Protein AF-A0A931Y9I8-F1 (afdb_monomer)

Radius of gyration: 21.49 Å; Cα contacts (8 Å, |Δi|>4): 299; chains: 1; bounding box: 59×55×54 Å

Secondary structure (DSSP, 8-state):
-EEEEEEEEEEE-TTS-EEEEEEEEEEEE-TTS-EEEEEEEEEE--EEES-SHHHHHHHHHH--TT---TTSTT--EEEHHHHIIIIIHHHHHHHHHHHHHTT--EEEEEEHHHHTTSPP---B-GGG-SEEEEEEEEEEETTTTEEEEEEEEEEEE-HHHHIIIIISPPPPPHHHHHHHHHHHHHTT-

Sequence (189 aa):
IIWKIIPEVKLLDANGNTAGNVDYVLVKLDSKGKIIDFGSLEVQSVYISGNLRAPFKKYMKDQDKNFTWSTTNLYPKPDYLSSSRKRLVPQIIYKGKIFNDWGKKAVVCIQKSFFETLPKFRSVDEKDGEVAWFIYDLIINKEQNKYILELVQKKYSKFDNIIKDIITPQAGEQSKFINVLQNKLNNSK

Foldseek 3Di:
DDKDKDAFAFDADPVRDTLGTFGIKIFDADPVRDTPAIETEHEADFDWFFDDPVLVVVCVVPVDPPDDDVPDPRPIDTPLVCSQPVPVLSSCVRVVVVCVVVVHAYEYEYEPVSVVPFFDFDFDDPVPFRYKYQYWYFDQDPVVRGTDIDRPDITGDDSVRCCVGGVDDDDDPVVVVVVVVVVVVVVVD

Mean predicted aligned error: 6.34 Å

Nearest PDB structures (foldseek):
  8a4a-assembly1_A  TM=5.788E-01  e=8.683E-01  Homo sapiens
  8a4c-assembly2_C  TM=4.533E-01  e=8.153E-01  Homo sapiens
  8a4c-assembly1_A  TM=3.434E-01  e=5.588E-01  Homo sapiens

pLDDT: mean 90.75, std 7.32, range [53.88, 98.25]

Structure (mmCIF, N/CA/C/O backbone):
data_AF-A0A931Y9I8-F1
#
_entry.id   AF-A0A931Y9I8-F1
#
loop_
_atom_site.group_PDB
_atom_site.id
_atom_site.type_symbol
_atom_site.label_atom_id
_atom_site.label_alt_id
_atom_site.label_comp_id
_atom_site.label_asym_id
_atom_site.label_entity_id
_atom_site.label_seq_id
_atom_site.pdbx_PDB_ins_code
_atom_site.Cartn_x
_atom_site.Cartn_y
_atom_site.Cartn_z
_atom_site.occupancy
_atom_site.B_iso_or_equiv
_atom_site.auth_seq_id
_atom_site.auth_comp_id
_atom_site.auth_asym_id
_atom_site.auth_atom_id
_atom_site.pdbx_PDB_model_num
ATOM 1 N N . ILE A 1 1 ? -21.358 -15.134 13.092 1.00 79.94 1 ILE A N 1
ATOM 2 C CA . ILE A 1 1 ? -20.500 -14.037 12.579 1.00 79.94 1 ILE A CA 1
ATOM 3 C C . ILE A 1 1 ? -20.289 -14.304 11.104 1.00 79.94 1 ILE A C 1
ATOM 5 O O . ILE A 1 1 ? -19.917 -15.422 10.772 1.00 79.94 1 ILE A O 1
ATOM 9 N N . ILE A 1 2 ? -20.575 -13.327 10.247 1.00 94.31 2 ILE A N 1
ATOM 10 C CA . ILE A 1 2 ? -20.414 -13.452 8.792 1.00 94.31 2 ILE A CA 1
ATOM 11 C C . ILE A 1 2 ? -19.386 -12.410 8.349 1.00 94.31 2 ILE A C 1
ATOM 13 O O . ILE A 1 2 ? -19.449 -11.266 8.795 1.00 94.31 2 ILE A O 1
ATOM 17 N N . TRP A 1 3 ? -18.453 -12.804 7.487 1.00 95.75 3 TRP A N 1
ATOM 18 C CA . TRP A 1 3 ? -17.470 -11.905 6.884 1.00 95.75 3 TRP A CA 1
ATOM 19 C C . TRP A 1 3 ? -17.790 -11.707 5.406 1.00 95.75 3 TRP A C 1
ATOM 21 O O . TRP A 1 3 ? -18.134 -12.668 4.716 1.00 95.75 3 TRP A O 1
ATOM 31 N N . LYS A 1 4 ? -17.691 -10.468 4.921 1.00 96.62 4 LYS A N 1
ATOM 32 C CA . LYS A 1 4 ? -17.842 -10.132 3.498 1.00 96.62 4 LYS A CA 1
ATOM 33 C C . LYS A 1 4 ? -16.754 -9.161 3.061 1.00 96.62 4 LYS A C 1
ATOM 35 O O . LYS A 1 4 ? -16.301 -8.349 3.859 1.00 96.62 4 LYS A O 1
ATOM 40 N N . ILE A 1 5 ? -16.377 -9.231 1.791 1.00 96.94 5 ILE A N 1
ATOM 41 C CA . ILE A 1 5 ? -15.466 -8.276 1.158 1.00 96.94 5 ILE A CA 1
ATOM 42 C C . ILE A 1 5 ? -16.289 -7.379 0.239 1.00 96.94 5 ILE A C 1
ATOM 44 O O . ILE A 1 5 ? -17.113 -7.875 -0.530 1.00 96.94 5 ILE A O 1
ATOM 48 N N . ILE A 1 6 ? -16.067 -6.072 0.333 1.00 97.50 6 ILE A N 1
ATOM 49 C CA . ILE A 1 6 ? -16.687 -5.066 -0.527 1.00 97.50 6 ILE A CA 1
ATOM 50 C C . ILE A 1 6 ? -15.569 -4.390 -1.330 1.00 97.50 6 ILE A C 1
ATOM 52 O O . ILE A 1 6 ? -14.698 -3.780 -0.709 1.00 97.50 6 ILE A O 1
ATOM 56 N N . PRO A 1 7 ? -15.548 -4.518 -2.667 1.00 97.50 7 PRO A N 1
ATOM 57 C CA . PRO A 1 7 ? -14.559 -3.848 -3.504 1.00 97.50 7 PRO A CA 1
ATOM 58 C C . PRO A 1 7 ? -14.914 -2.371 -3.740 1.00 97.50 7 PRO A C 1
ATOM 60 O O . PRO A 1 7 ? -16.091 -2.011 -3.720 1.00 97.50 7 PRO A O 1
ATOM 63 N N . GLU A 1 8 ? -13.904 -1.548 -4.026 1.00 95.88 8 GLU A N 1
ATOM 64 C CA . GLU A 1 8 ? -14.019 -0.170 -4.533 1.00 95.88 8 GLU A CA 1
ATOM 65 C C . GLU A 1 8 ? -14.950 0.726 -3.702 1.00 95.88 8 GLU A C 1
ATOM 67 O O . GLU A 1 8 ? -15.953 1.269 -4.178 1.00 95.88 8 GLU A O 1
ATOM 72 N N . VAL A 1 9 ? -14.619 0.892 -2.422 1.00 96.31 9 VAL A N 1
ATOM 73 C CA . VAL A 1 9 ? -15.439 1.658 -1.477 1.00 96.31 9 VAL A CA 1
ATOM 74 C C . VAL A 1 9 ? -14.943 3.095 -1.388 1.00 96.31 9 VAL A C 1
ATOM 76 O O . VAL A 1 9 ? -13.809 3.345 -0.988 1.00 96.31 9 VAL A O 1
ATOM 79 N N . LYS A 1 10 ? -15.807 4.065 -1.703 1.00 96.44 10 LYS A N 1
ATOM 80 C CA . LYS A 1 10 ? -15.493 5.491 -1.538 1.00 96.44 10 LYS A CA 1
ATOM 81 C C . LYS A 1 10 ? -15.247 5.823 -0.063 1.00 96.44 10 LYS A C 1
ATOM 83 O O . LYS A 1 10 ? -16.121 5.600 0.774 1.00 96.44 10 LYS A O 1
ATOM 88 N N . LEU A 1 11 ? -14.091 6.412 0.228 1.00 95.50 11 LEU A N 1
ATOM 89 C CA . LEU A 1 11 ? -13.735 6.939 1.540 1.00 95.50 11 LEU A CA 1
ATOM 90 C C . LEU A 1 11 ? -13.980 8.448 1.566 1.00 95.50 11 LEU A C 1
ATOM 92 O O . LEU A 1 11 ? -13.620 9.153 0.623 1.00 95.50 11 LEU A O 1
ATOM 96 N N . LEU A 1 12 ? -14.586 8.938 2.643 1.00 94.06 12 LEU A N 1
ATOM 97 C CA . LEU A 1 12 ? -14.823 10.364 2.852 1.00 94.06 12 LEU A CA 1
ATOM 98 C C . LEU A 1 12 ? -13.948 10.884 3.993 1.00 94.06 12 LEU A C 1
ATOM 100 O O . LEU A 1 12 ? -13.710 10.169 4.968 1.00 94.06 12 LEU A O 1
ATOM 104 N N . ASP A 1 13 ? -13.480 12.122 3.860 1.00 93.12 13 ASP A N 1
ATOM 105 C CA . ASP A 1 13 ? -12.824 12.855 4.939 1.00 93.12 13 ASP A CA 1
ATOM 106 C C . ASP A 1 13 ? -13.850 13.435 5.935 1.00 93.12 13 ASP A C 1
ATOM 108 O O . ASP A 1 13 ? -15.065 13.298 5.773 1.00 93.12 13 ASP A O 1
ATOM 112 N N . ALA A 1 14 ? -13.359 14.109 6.978 1.00 94.06 14 ALA A N 1
ATOM 113 C CA . ALA A 1 14 ? -14.203 14.712 8.012 1.00 94.06 14 ALA A CA 1
ATOM 114 C C . ALA A 1 14 ? -15.157 15.809 7.491 1.00 94.06 14 ALA A C 1
ATOM 116 O O . ALA A 1 14 ? -16.151 16.107 8.148 1.00 94.06 14 ALA A O 1
ATOM 117 N N . ASN A 1 15 ? -14.879 16.390 6.320 1.00 95.00 15 ASN A N 1
ATOM 118 C CA . ASN A 1 15 ? -15.714 17.405 5.674 1.00 95.00 15 ASN A CA 1
ATOM 119 C C . ASN A 1 15 ? -16.686 16.795 4.648 1.00 95.00 15 ASN A C 1
ATOM 121 O O . ASN A 1 15 ? -17.434 17.526 4.001 1.00 95.00 15 ASN A O 1
ATOM 125 N N . GLY A 1 16 ? -16.670 15.470 4.468 1.00 93.31 16 GLY A N 1
ATOM 126 C CA . GLY A 1 16 ? -17.464 14.769 3.460 1.00 93.31 16 GLY A CA 1
ATOM 127 C C . GLY A 1 16 ? -16.869 14.805 2.048 1.00 93.31 16 GLY A C 1
ATOM 128 O O . GLY A 1 16 ? -17.527 14.350 1.110 1.00 93.31 16 GLY A O 1
ATOM 129 N N . ASN A 1 17 ? -15.642 15.304 1.865 1.00 93.75 17 ASN A N 1
ATOM 130 C CA . ASN A 1 17 ? -14.953 15.261 0.575 1.00 93.75 17 ASN A CA 1
ATOM 131 C C . ASN A 1 17 ? -14.363 13.874 0.319 1.00 93.75 17 ASN A C 1
ATOM 133 O O . ASN A 1 17 ? -14.062 13.119 1.241 1.00 93.75 17 ASN A O 1
ATOM 137 N N . THR A 1 18 ? -14.160 13.534 -0.954 1.00 91.88 18 THR A N 1
ATOM 138 C CA . THR A 1 18 ? -13.564 12.245 -1.321 1.00 91.88 18 THR A CA 1
ATOM 139 C C . THR A 1 18 ? -12.090 12.167 -0.920 1.00 91.88 18 THR A C 1
ATOM 141 O O . THR A 1 18 ? -11.273 12.983 -1.341 1.00 91.88 18 THR A O 1
ATOM 144 N N . ALA A 1 19 ? -11.750 11.125 -0.164 1.00 89.56 19 ALA A N 1
ATOM 145 C CA . ALA A 1 19 ? -10.385 10.711 0.148 1.00 89.56 19 ALA A CA 1
ATOM 146 C C . ALA A 1 19 ? -9.843 9.662 -0.844 1.00 89.56 19 ALA A C 1
ATOM 148 O O . ALA A 1 19 ? -8.771 9.089 -0.641 1.00 89.56 19 ALA A O 1
ATOM 149 N N . GLY A 1 20 ? -10.596 9.402 -1.917 1.00 91.31 20 GLY A N 1
ATOM 150 C CA . GLY A 1 20 ? -10.362 8.318 -2.863 1.00 91.31 20 GLY A CA 1
ATOM 151 C C . GLY A 1 20 ? -11.179 7.066 -2.540 1.00 91.31 20 GLY A C 1
ATOM 152 O O . GLY A 1 20 ? -11.984 7.042 -1.610 1.00 91.31 20 GLY A O 1
ATOM 153 N N . ASN A 1 21 ? -10.973 6.018 -3.334 1.00 94.00 21 ASN A N 1
ATOM 154 C CA . ASN A 1 21 ? -11.585 4.710 -3.113 1.00 94.00 21 ASN A CA 1
ATOM 155 C C . ASN A 1 21 ? -10.605 3.785 -2.417 1.00 94.00 21 ASN A C 1
ATOM 157 O O . ASN A 1 21 ? -9.429 3.801 -2.756 1.00 94.00 21 ASN A O 1
ATOM 161 N N . VAL A 1 22 ? -11.100 2.971 -1.499 1.00 95.00 22 VAL A N 1
ATOM 162 C CA . VAL A 1 22 ? -10.385 1.853 -0.890 1.00 95.00 22 VAL A CA 1
ATOM 163 C C . VAL A 1 22 ? -10.632 0.619 -1.743 1.00 95.00 22 VAL A C 1
ATOM 165 O O . VAL A 1 22 ? -11.794 0.303 -2.012 1.00 95.00 22 VAL A O 1
ATOM 168 N N . ASP A 1 23 ? -9.566 -0.076 -2.141 1.00 95.38 23 ASP A N 1
ATOM 169 C CA . ASP A 1 23 ? -9.669 -1.207 -3.072 1.00 95.38 23 ASP A CA 1
ATOM 170 C C . ASP A 1 23 ? -10.605 -2.291 -2.529 1.00 95.38 23 ASP A C 1
ATOM 172 O O . ASP A 1 23 ? -11.493 -2.762 -3.238 1.00 95.38 23 ASP A O 1
ATOM 176 N N . TYR A 1 24 ? -10.440 -2.660 -1.255 1.00 97.56 24 TYR A N 1
ATOM 177 C CA . TYR A 1 24 ? -11.292 -3.633 -0.582 1.00 97.56 24 TYR A CA 1
ATOM 178 C C . TYR A 1 24 ? -11.531 -3.270 0.884 1.00 97.56 24 TYR A C 1
ATOM 180 O O . TYR A 1 24 ? -10.621 -2.881 1.615 1.00 97.56 24 TYR A O 1
ATOM 188 N N . VAL A 1 25 ? -12.757 -3.486 1.354 1.00 97.62 25 VAL A N 1
ATOM 189 C CA . VAL A 1 25 ? -13.117 -3.401 2.772 1.00 97.62 25 VAL A CA 1
ATOM 190 C C . VAL A 1 25 ? -13.656 -4.751 3.227 1.00 97.62 25 VAL A C 1
ATOM 192 O O . VAL A 1 25 ? -14.649 -5.253 2.696 1.00 97.62 25 VAL A O 1
ATOM 195 N N . LEU A 1 26 ? -13.002 -5.344 4.223 1.00 97.44 26 LEU A N 1
ATOM 196 C CA . LEU A 1 26 ? -13.480 -6.544 4.898 1.00 97.44 26 LEU A CA 1
ATOM 197 C C . LEU A 1 26 ? -14.433 -6.117 6.013 1.00 97.44 26 LEU A C 1
ATOM 199 O O . LEU A 1 26 ? -14.012 -5.454 6.958 1.00 97.44 26 LEU A O 1
ATOM 203 N N . VAL A 1 27 ? -15.703 -6.505 5.920 1.00 97.69 27 VAL A N 1
ATOM 204 C CA . VAL A 1 27 ? -16.739 -6.169 6.904 1.00 97.69 27 VAL A CA 1
ATOM 205 C C . VAL A 1 27 ? -17.155 -7.391 7.714 1.00 97.69 27 VAL A C 1
ATOM 207 O O . VAL A 1 27 ? -17.345 -8.490 7.179 1.00 97.69 27 VAL A O 1
ATOM 210 N N . LYS A 1 28 ? -17.337 -7.181 9.016 1.00 97.69 28 LYS A N 1
ATOM 211 C CA . LYS A 1 28 ? -17.894 -8.144 9.963 1.00 97.69 28 LYS A CA 1
ATOM 212 C C . LYS A 1 28 ? -19.364 -7.827 10.190 1.00 97.69 28 LYS A C 1
ATOM 214 O O . LYS A 1 28 ? -19.701 -6.700 10.556 1.00 97.69 28 LYS A O 1
ATOM 219 N N . LEU A 1 29 ? -20.221 -8.828 10.026 1.00 97.62 29 LEU A N 1
ATOM 220 C CA . LEU A 1 29 ? -21.664 -8.708 10.211 1.00 97.62 29 LEU A CA 1
ATOM 221 C C . LEU A 1 29 ? -22.148 -9.509 11.427 1.00 97.62 29 LEU A C 1
ATOM 223 O O . LEU A 1 29 ? -21.652 -10.614 11.708 1.00 97.62 29 LEU A O 1
ATOM 227 N N . ASP A 1 30 ? -23.143 -8.961 12.121 1.00 96.31 30 ASP A N 1
ATOM 228 C CA . ASP A 1 30 ? -23.935 -9.696 13.108 1.00 96.31 30 ASP A CA 1
ATOM 229 C C . ASP A 1 30 ? -24.930 -10.673 12.442 1.00 96.31 30 ASP A C 1
ATOM 231 O O . ASP A 1 30 ? -24.969 -10.825 11.219 1.00 96.31 30 ASP A O 1
ATOM 235 N N . SER A 1 31 ? -25.732 -11.375 13.248 1.00 94.50 31 SER A N 1
ATOM 236 C CA . SER A 1 31 ? -26.731 -12.336 12.753 1.00 94.50 31 SER A CA 1
ATOM 237 C C . SER A 1 31 ? -27.885 -11.696 11.973 1.00 94.50 31 SER A C 1
ATOM 239 O O . SER A 1 31 ? -28.596 -12.409 11.272 1.00 94.50 31 SER A O 1
ATOM 241 N N . LYS A 1 32 ? -28.067 -10.374 12.069 1.00 94.56 32 LYS A N 1
ATOM 242 C CA . LYS A 1 32 ? -29.098 -9.606 11.355 1.00 94.56 32 LYS A CA 1
ATOM 243 C C . LYS A 1 32 ? -28.549 -8.919 10.101 1.00 94.56 32 LYS A C 1
ATOM 245 O O . LYS A 1 32 ? -29.291 -8.226 9.413 1.00 94.56 32 LYS A O 1
ATOM 250 N N . GLY A 1 33 ? -27.263 -9.099 9.796 1.00 94.12 33 GLY A N 1
ATOM 251 C CA . GLY A 1 33 ? -26.606 -8.490 8.643 1.00 94.12 33 GLY A CA 1
ATOM 252 C C . GLY A 1 33 ? -26.138 -7.050 8.865 1.00 94.12 33 GLY A C 1
ATOM 253 O O . GLY A 1 33 ? -25.753 -6.396 7.897 1.00 94.12 33 GLY A O 1
ATOM 254 N N . LYS A 1 34 ? -26.131 -6.543 10.105 1.00 96.31 34 LYS A N 1
ATOM 255 C CA . LYS A 1 34 ? -25.603 -5.208 10.417 1.00 96.31 34 LYS A CA 1
ATOM 256 C C . LYS A 1 34 ? -24.081 -5.254 10.540 1.00 96.31 34 LYS A C 1
ATOM 258 O O . LYS A 1 34 ? -23.533 -6.168 11.157 1.00 96.31 34 LYS A O 1
ATOM 263 N N . ILE A 1 35 ? -23.402 -4.246 9.987 1.00 96.50 35 ILE A N 1
ATOM 264 C CA . ILE A 1 35 ? -21.951 -4.077 10.137 1.00 96.50 35 ILE A CA 1
ATOM 265 C C . ILE A 1 35 ? -21.632 -3.756 11.598 1.00 96.50 35 ILE A C 1
ATOM 267 O O . ILE A 1 35 ? -22.159 -2.796 12.160 1.00 96.50 35 ILE A O 1
ATOM 271 N N . ILE A 1 36 ? -20.757 -4.564 12.193 1.00 97.19 36 ILE A N 1
ATOM 272 C CA . ILE A 1 36 ? -20.270 -4.393 13.569 1.00 97.19 36 ILE A CA 1
ATOM 273 C C . ILE A 1 36 ? -18.775 -4.077 13.628 1.00 97.19 36 ILE A C 1
ATOM 275 O O . ILE A 1 36 ? -18.314 -3.530 14.624 1.00 97.19 36 ILE A O 1
ATOM 279 N N . ASP A 1 37 ? -18.017 -4.403 12.579 1.00 97.75 37 ASP A N 1
ATOM 280 C CA . ASP A 1 37 ? -16.605 -4.042 12.463 1.00 97.75 37 ASP A CA 1
ATOM 281 C C . ASP A 1 37 ? -16.135 -4.078 11.004 1.00 97.75 37 ASP A C 1
ATOM 283 O O . ASP A 1 37 ? -16.811 -4.664 10.152 1.00 97.75 37 ASP A O 1
ATOM 287 N N . PHE A 1 38 ? -14.986 -3.470 10.712 1.00 97.62 38 PHE A N 1
ATOM 288 C CA . PHE A 1 38 ? -14.367 -3.521 9.391 1.00 97.62 38 PHE A CA 1
ATOM 289 C C . PHE A 1 38 ? -12.864 -3.218 9.419 1.00 97.62 38 PHE A C 1
ATOM 291 O O . PHE A 1 38 ? -12.351 -2.603 10.353 1.00 97.62 38 PHE A O 1
ATOM 298 N N . GLY A 1 39 ? -12.174 -3.612 8.353 1.00 96.94 39 GLY A N 1
ATOM 299 C CA . GLY A 1 39 ? -10.794 -3.226 8.063 1.00 96.94 39 GLY A CA 1
ATOM 300 C C . GLY A 1 39 ? -10.591 -3.021 6.565 1.00 96.94 39 GLY A C 1
ATOM 301 O O . GLY A 1 39 ? -11.372 -3.527 5.755 1.00 96.94 39 GLY A O 1
ATOM 302 N N . SER A 1 40 ? -9.562 -2.265 6.197 1.00 96.81 40 SER A N 1
ATOM 303 C CA . SER A 1 40 ? -9.239 -1.991 4.795 1.00 96.81 40 SER A CA 1
ATOM 304 C C . SER A 1 40 ? -8.143 -2.894 4.259 1.00 96.81 40 SER A C 1
ATOM 306 O O . SER A 1 40 ? -7.286 -3.374 5.000 1.00 96.81 40 SER A O 1
ATOM 308 N N . LEU A 1 41 ? -8.176 -3.100 2.950 1.00 96.25 41 LEU A N 1
ATOM 309 C CA . LEU A 1 41 ? -7.139 -3.744 2.174 1.00 96.25 41 LEU A CA 1
ATOM 310 C C . LEU A 1 41 ? -6.872 -2.900 0.923 1.00 96.25 41 LEU A C 1
ATOM 312 O O . LEU A 1 41 ? -7.772 -2.669 0.121 1.00 96.25 41 LEU A O 1
ATOM 316 N N . GLU A 1 42 ? -5.621 -2.485 0.762 1.00 94.81 42 GLU A N 1
ATOM 317 C CA . GLU A 1 42 ? -5.089 -1.802 -0.418 1.00 94.81 42 GLU A CA 1
ATOM 318 C C . GLU A 1 42 ? -4.103 -2.732 -1.129 1.00 94.81 42 GLU A C 1
ATOM 320 O O . GLU A 1 42 ? -3.235 -3.338 -0.489 1.00 94.81 42 GLU A O 1
ATOM 325 N N . VAL A 1 43 ? -4.212 -2.855 -2.448 1.00 94.44 43 VAL A N 1
ATOM 326 C CA . VAL A 1 43 ? -3.346 -3.702 -3.271 1.00 94.44 43 VAL A CA 1
ATOM 327 C C . VAL A 1 43 ? -2.447 -2.813 -4.115 1.00 94.44 43 VAL A C 1
ATOM 329 O O . VAL A 1 43 ? -2.887 -2.146 -5.047 1.00 94.44 43 VAL A O 1
ATOM 332 N N . GLN A 1 44 ? -1.145 -2.844 -3.839 1.00 91.44 44 GLN A N 1
ATOM 333 C CA . GLN A 1 44 ? -0.186 -2.001 -4.535 1.00 91.44 44 GLN A CA 1
ATOM 334 C C . GLN A 1 44 ? 0.770 -2.805 -5.421 1.00 91.44 44 GLN A C 1
ATOM 336 O O . GLN A 1 44 ? 1.560 -3.631 -4.958 1.00 91.44 44 GLN A O 1
ATOM 341 N N . SER A 1 45 ? 0.760 -2.460 -6.708 1.00 87.88 45 SER A N 1
ATOM 342 C CA . SER A 1 45 ? 1.728 -2.904 -7.712 1.00 87.88 45 SER A CA 1
ATOM 343 C C . SER A 1 45 ? 2.669 -1.767 -8.138 1.00 87.88 45 SER A C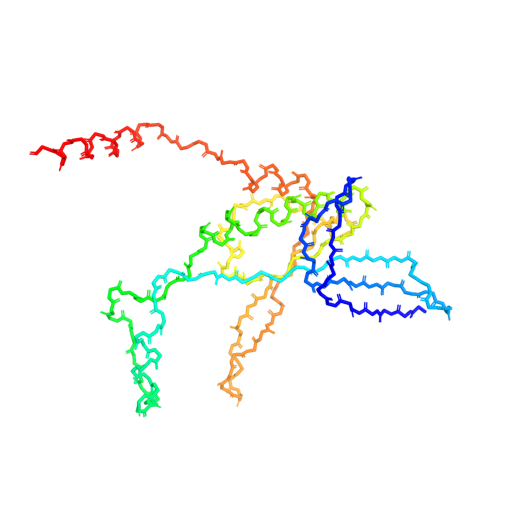 1
ATOM 345 O O . SER A 1 45 ? 2.590 -0.637 -7.638 1.00 87.88 45 SER A O 1
ATOM 347 N N . VAL A 1 46 ? 3.597 -2.075 -9.047 1.00 89.88 46 VAL A N 1
ATOM 348 C CA . VAL A 1 46 ? 4.657 -1.156 -9.481 1.00 89.88 46 VAL A CA 1
ATOM 349 C C . VAL A 1 46 ? 4.351 -0.590 -10.864 1.00 89.88 46 VAL A C 1
ATOM 351 O O . VAL A 1 46 ? 4.001 -1.324 -11.788 1.00 89.88 46 VAL A O 1
ATOM 354 N N . TYR A 1 47 ? 4.540 0.719 -11.023 1.00 86.38 47 TYR A N 1
ATOM 355 C CA . TYR A 1 47 ? 4.615 1.366 -12.330 1.00 86.38 47 TYR A CA 1
ATOM 356 C C . TYR A 1 47 ? 5.831 0.889 -13.101 1.00 86.38 47 TYR A C 1
ATOM 358 O O . TYR A 1 47 ? 6.818 0.426 -12.536 1.00 86.38 47 TYR A O 1
ATOM 366 N N . ILE A 1 48 ? 5.783 1.076 -14.410 1.00 89.06 48 ILE A N 1
ATOM 367 C CA . ILE A 1 48 ? 6.955 0.928 -15.254 1.00 89.06 48 ILE A CA 1
ATOM 368 C C . ILE A 1 48 ? 7.429 2.300 -15.728 1.00 89.06 48 ILE A C 1
ATOM 370 O O . ILE A 1 48 ? 6.632 3.200 -15.987 1.00 89.06 48 ILE A O 1
ATOM 374 N N . SER A 1 49 ? 8.739 2.429 -15.871 1.00 86.06 49 SER A N 1
ATOM 375 C CA . SER A 1 49 ? 9.359 3.361 -16.809 1.00 86.06 49 SER A CA 1
ATOM 376 C C . SER A 1 49 ? 9.489 2.677 -18.175 1.00 86.06 49 SER A C 1
ATOM 378 O O . SER A 1 49 ? 9.395 1.454 -18.256 1.00 86.06 49 SER A O 1
ATOM 380 N N . GLY A 1 50 ? 9.707 3.436 -19.250 1.00 86.00 50 GLY A N 1
ATOM 381 C CA . GLY A 1 50 ? 9.775 2.885 -20.610 1.00 86.00 50 GLY A CA 1
ATOM 382 C C . GLY A 1 50 ? 8.397 2.698 -21.253 1.00 86.00 50 GLY A C 1
ATOM 383 O O . GLY A 1 50 ? 7.421 3.333 -20.852 1.00 86.00 50 GLY A O 1
ATOM 384 N N . ASN A 1 51 ? 8.312 1.876 -22.304 1.00 85.06 51 ASN A N 1
ATOM 385 C CA . ASN A 1 51 ? 7.091 1.752 -23.104 1.00 85.06 51 ASN A CA 1
ATOM 386 C C . ASN A 1 51 ? 6.847 0.311 -23.584 1.00 85.06 51 ASN A C 1
ATOM 388 O O . ASN A 1 51 ? 7.696 -0.293 -24.237 1.00 85.06 51 ASN A O 1
ATOM 392 N N . LEU A 1 52 ? 5.646 -0.212 -23.311 1.00 87.62 52 LEU A N 1
ATOM 393 C CA . LEU A 1 52 ? 5.215 -1.557 -23.708 1.00 87.62 52 LEU A CA 1
ATOM 394 C C . LEU A 1 52 ? 4.563 -1.641 -25.096 1.00 87.62 52 LEU A C 1
ATOM 396 O O . LEU A 1 52 ? 4.386 -2.733 -25.630 1.00 87.62 52 LEU A O 1
ATOM 400 N N . ARG A 1 53 ? 4.218 -0.520 -25.730 1.00 88.31 53 ARG A N 1
ATOM 401 C CA . ARG A 1 53 ? 3.464 -0.513 -26.991 1.00 88.31 53 ARG A CA 1
ATOM 402 C C . ARG A 1 53 ? 4.236 -1.146 -28.147 1.00 88.31 53 ARG A C 1
ATOM 404 O O . ARG A 1 53 ? 3.691 -1.981 -28.863 1.00 88.31 53 ARG A O 1
ATOM 411 N N . ALA A 1 54 ? 5.486 -0.732 -28.349 1.00 84.62 54 ALA A N 1
ATOM 412 C CA . ALA A 1 54 ? 6.344 -1.273 -29.401 1.00 84.62 54 ALA A CA 1
ATOM 413 C C . ALA A 1 54 ? 6.637 -2.782 -29.237 1.00 84.62 54 ALA A C 1
ATOM 415 O O . ALA A 1 54 ? 6.421 -3.502 -30.217 1.00 84.62 54 ALA A O 1
ATOM 416 N N . PRO A 1 55 ? 7.043 -3.293 -28.048 1.00 85.38 55 PRO A N 1
ATOM 417 C CA . PRO A 1 55 ? 7.233 -4.732 -27.861 1.00 85.38 55 PRO A CA 1
ATOM 418 C C . PRO A 1 55 ? 5.948 -5.502 -28.082 1.00 85.38 55 PRO A C 1
ATOM 420 O O . PRO A 1 55 ? 5.953 -6.491 -28.804 1.00 85.38 55 PRO A O 1
ATOM 423 N N . PHE A 1 56 ? 4.847 -5.025 -27.500 1.00 89.06 56 PHE A N 1
ATOM 424 C CA . PHE A 1 56 ? 3.558 -5.687 -27.615 1.00 89.06 56 PHE A CA 1
ATOM 425 C C . PHE A 1 56 ? 3.127 -5.789 -29.078 1.00 89.06 56 PHE A C 1
ATOM 427 O O . PHE A 1 56 ? 2.787 -6.869 -29.543 1.00 89.06 56 PHE A O 1
ATOM 434 N N . LYS A 1 57 ? 3.240 -4.701 -29.854 1.00 88.56 57 LYS A N 1
ATOM 435 C CA . LYS A 1 57 ? 2.931 -4.723 -31.290 1.00 88.56 57 LYS A CA 1
ATOM 436 C C . LYS A 1 57 ? 3.819 -5.704 -32.061 1.00 88.56 57 LYS A C 1
ATOM 438 O O . LYS A 1 57 ? 3.324 -6.332 -32.989 1.00 88.56 57 LYS A O 1
ATOM 443 N N . LYS A 1 58 ? 5.110 -5.815 -31.725 1.00 86.50 58 LYS A N 1
ATOM 444 C CA . LYS A 1 58 ? 6.025 -6.767 -32.378 1.00 86.50 58 LYS A CA 1
ATOM 445 C C . LYS A 1 58 ? 5.668 -8.209 -32.017 1.00 86.50 58 LYS A C 1
ATOM 447 O O . LYS A 1 58 ? 5.527 -9.023 -32.919 1.00 86.50 58 LYS A O 1
ATOM 452 N N . TYR A 1 59 ? 5.454 -8.491 -30.735 1.00 89.31 59 TYR A N 1
ATOM 453 C CA . TYR A 1 59 ? 5.024 -9.803 -30.262 1.00 89.31 59 TYR A CA 1
ATOM 454 C C . TYR A 1 59 ? 3.700 -10.229 -30.904 1.00 89.31 59 TYR A C 1
ATOM 456 O O . TYR A 1 59 ? 3.600 -11.337 -31.400 1.00 89.31 59 TYR A O 1
ATOM 464 N N . MET A 1 60 ? 2.705 -9.343 -30.992 1.00 93.44 60 MET A N 1
ATOM 465 C CA . MET A 1 60 ? 1.389 -9.688 -31.544 1.00 93.44 60 MET A 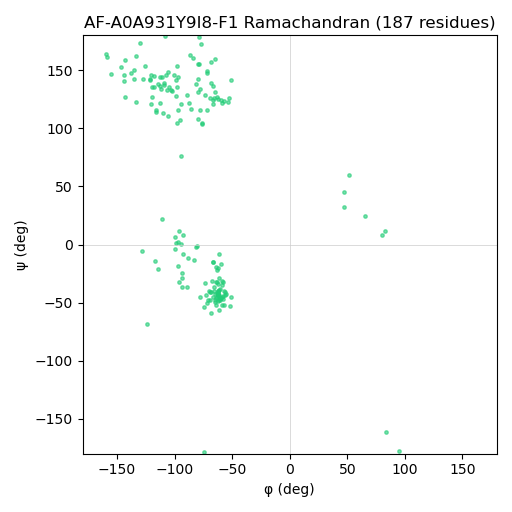CA 1
ATOM 466 C C . MET A 1 60 ? 1.386 -10.024 -33.044 1.00 93.44 60 MET A C 1
ATOM 468 O O . MET A 1 60 ? 0.395 -10.576 -33.512 1.00 93.44 60 MET A O 1
ATOM 472 N N . LYS A 1 61 ? 2.449 -9.701 -33.797 1.00 91.88 61 LYS A N 1
ATOM 473 C CA . LYS A 1 61 ? 2.560 -10.081 -35.215 1.00 91.88 61 LYS A CA 1
ATOM 474 C C . LYS A 1 61 ? 2.815 -11.574 -35.387 1.00 91.88 61 LYS A C 1
ATOM 476 O O . LYS A 1 61 ? 2.089 -12.223 -36.127 1.00 91.88 61 LYS A O 1
ATOM 481 N N . ASP A 1 62 ? 3.813 -12.086 -34.671 1.00 90.00 62 ASP A N 1
ATOM 482 C CA . ASP A 1 62 ? 4.349 -13.431 -34.910 1.00 90.00 62 ASP A CA 1
ATOM 483 C C . ASP A 1 62 ? 4.143 -14.366 -33.702 1.00 90.00 62 ASP A C 1
ATOM 485 O O . ASP A 1 62 ? 4.294 -15.577 -33.820 1.00 90.00 62 ASP A O 1
ATOM 489 N N . GLN A 1 63 ? 3.803 -13.805 -32.533 1.00 91.75 63 GLN A N 1
ATOM 490 C CA . GLN A 1 63 ? 3.600 -14.471 -31.234 1.00 91.75 63 GLN A CA 1
ATOM 491 C C . GLN A 1 63 ? 4.712 -15.463 -30.877 1.00 91.75 63 GLN A C 1
ATOM 493 O O . GLN A 1 63 ? 4.487 -16.472 -30.205 1.00 91.75 63 GLN A O 1
ATOM 498 N N . ASP A 1 64 ? 5.928 -15.155 -31.331 1.00 88.25 64 ASP A N 1
ATOM 499 C CA . ASP A 1 64 ? 7.086 -16.019 -31.184 1.00 88.25 64 ASP A CA 1
ATOM 500 C C . ASP A 1 64 ? 7.370 -16.288 -29.701 1.00 88.25 64 ASP A C 1
ATOM 502 O O . ASP A 1 64 ? 7.559 -15.369 -28.897 1.00 88.25 64 ASP A O 1
ATOM 506 N N . LYS A 1 65 ? 7.423 -17.572 -29.340 1.00 84.31 65 LYS A N 1
ATOM 507 C CA . LYS A 1 65 ? 7.744 -18.037 -27.984 1.00 84.31 65 LYS A CA 1
ATOM 508 C C . LYS A 1 65 ? 9.165 -17.653 -27.564 1.00 84.31 65 LYS A C 1
ATOM 510 O O . LYS A 1 65 ? 9.432 -17.567 -26.370 1.00 84.31 65 LYS A O 1
ATOM 515 N N . ASN A 1 66 ? 10.045 -17.393 -28.530 1.00 86.31 66 ASN A N 1
ATOM 516 C CA . ASN A 1 66 ? 11.425 -16.967 -28.316 1.00 86.31 66 ASN A CA 1
ATOM 517 C C . ASN A 1 66 ? 11.594 -15.441 -28.392 1.00 86.31 66 ASN A C 1
ATOM 519 O O . ASN A 1 66 ? 12.720 -14.943 -28.458 1.00 86.31 66 ASN A O 1
ATOM 523 N N . PHE A 1 67 ? 10.496 -14.676 -28.394 1.00 84.94 67 PHE A N 1
ATOM 524 C CA . PHE A 1 67 ? 10.546 -13.220 -28.441 1.00 84.94 67 PHE A CA 1
ATOM 525 C C . PHE A 1 67 ? 11.365 -12.641 -27.277 1.00 84.94 67 PHE A C 1
ATOM 527 O O . PHE A 1 67 ? 11.053 -12.842 -26.103 1.00 84.94 67 PHE A O 1
ATOM 534 N N . THR A 1 68 ? 12.386 -11.847 -27.609 1.00 80.69 68 THR A N 1
ATOM 535 C CA . THR A 1 68 ? 13.207 -11.106 -26.643 1.00 80.69 68 THR A CA 1
ATOM 536 C C . THR A 1 68 ? 13.144 -9.603 -26.919 1.00 80.69 68 THR A C 1
ATOM 538 O O . THR A 1 68 ? 13.092 -9.157 -28.067 1.00 80.69 68 THR A O 1
ATOM 541 N N . TRP A 1 69 ? 13.122 -8.798 -25.850 1.00 73.81 69 TRP A N 1
ATOM 542 C CA . TRP A 1 69 ? 12.935 -7.340 -25.939 1.00 73.81 69 TRP A CA 1
ATOM 543 C C . TRP A 1 69 ? 13.994 -6.505 -25.195 1.00 73.81 69 TRP A C 1
ATOM 545 O O . TRP A 1 69 ? 14.007 -5.278 -25.306 1.00 73.81 69 TRP A O 1
ATOM 555 N N . SER A 1 70 ? 14.905 -7.144 -24.456 1.00 68.19 70 SER A N 1
ATOM 556 C CA . SER A 1 70 ? 15.862 -6.505 -23.532 1.00 68.19 70 SER A CA 1
ATOM 557 C C . SER A 1 70 ? 16.857 -5.522 -24.165 1.00 68.19 70 SER A C 1
ATOM 559 O O . SER A 1 70 ? 17.555 -4.823 -23.438 1.00 68.19 70 SER A O 1
ATOM 561 N N . THR A 1 71 ? 16.915 -5.421 -25.493 1.00 65.44 71 THR A N 1
ATOM 562 C CA . THR A 1 71 ? 17.932 -4.660 -26.234 1.00 65.44 71 THR A CA 1
ATOM 563 C C . THR A 1 71 ? 17.505 -3.249 -26.655 1.00 65.44 71 THR A C 1
ATOM 565 O O . THR A 1 71 ? 18.277 -2.554 -27.310 1.00 65.44 71 THR A O 1
ATOM 568 N N . THR A 1 72 ? 16.298 -2.790 -26.305 1.00 68.31 72 THR A N 1
ATOM 569 C CA . THR A 1 72 ? 15.789 -1.478 -26.754 1.00 68.31 72 THR A CA 1
ATOM 570 C C . THR A 1 72 ? 15.918 -0.378 -25.695 1.00 68.31 72 THR A C 1
ATOM 572 O O . THR A 1 72 ? 15.718 -0.611 -24.503 1.00 68.31 72 THR A O 1
ATOM 575 N N . ASN A 1 73 ? 16.164 0.863 -26.136 1.00 69.12 73 ASN A N 1
ATOM 576 C CA . ASN A 1 73 ? 16.319 2.040 -25.262 1.00 69.12 73 ASN A CA 1
ATOM 577 C C . ASN A 1 73 ? 15.088 2.355 -24.386 1.00 69.12 73 ASN A C 1
ATOM 579 O O . ASN A 1 73 ? 15.201 3.102 -23.419 1.00 69.12 73 ASN A O 1
ATOM 583 N N . LEU A 1 74 ? 13.915 1.796 -24.705 1.00 76.31 74 LEU A N 1
ATOM 584 C CA . LEU A 1 74 ? 12.656 1.998 -23.975 1.00 76.31 74 LEU A CA 1
ATOM 585 C C . LEU A 1 74 ? 12.188 0.738 -23.231 1.00 76.31 74 LEU A C 1
ATOM 587 O O . LEU A 1 74 ? 10.993 0.602 -22.951 1.00 76.31 74 LEU A O 1
ATOM 591 N N . TYR A 1 75 ? 13.106 -0.188 -22.934 1.00 79.81 75 TYR A N 1
ATOM 592 C CA . TYR A 1 75 ? 12.783 -1.414 -22.213 1.00 79.81 75 TYR A CA 1
ATOM 593 C C . TYR A 1 75 ? 12.037 -1.105 -20.903 1.00 79.81 75 TYR A C 1
ATOM 595 O O . TYR A 1 75 ? 12.534 -0.305 -20.102 1.00 79.81 75 TYR A O 1
ATOM 603 N N . PRO A 1 76 ? 10.856 -1.710 -20.674 1.00 83.44 76 PRO A N 1
ATOM 604 C CA . PRO A 1 76 ? 10.063 -1.444 -19.490 1.00 83.44 76 PRO A CA 1
ATOM 605 C C . PRO A 1 76 ? 10.798 -1.924 -18.241 1.00 83.44 76 PRO A C 1
ATOM 607 O O . PRO A 1 76 ? 11.193 -3.087 -18.146 1.00 83.44 76 PRO A O 1
ATOM 610 N N . LYS A 1 77 ? 10.978 -1.034 -17.268 1.00 87.06 77 LYS A N 1
ATOM 611 C CA . LYS A 1 77 ? 11.604 -1.367 -15.982 1.00 87.06 77 LYS A CA 1
ATOM 612 C C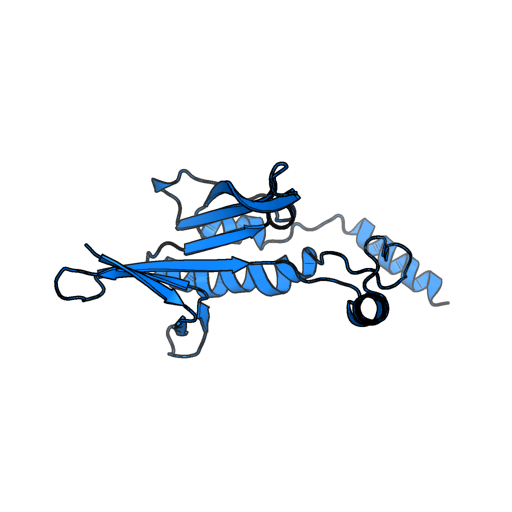 . LYS A 1 77 ? 10.704 -0.924 -14.840 1.00 87.06 77 LYS A C 1
ATOM 614 O O . LYS A 1 77 ? 10.124 0.157 -14.957 1.00 87.06 77 LYS A O 1
ATOM 619 N N . PRO A 1 78 ? 10.616 -1.689 -13.740 1.00 87.69 78 PRO A N 1
ATOM 620 C CA . PRO A 1 78 ? 9.886 -1.256 -12.556 1.00 87.69 78 PRO A CA 1
ATOM 621 C C . PRO A 1 78 ? 10.371 0.123 -12.083 1.00 87.69 78 PRO A C 1
ATOM 623 O O . PRO A 1 78 ? 11.556 0.316 -11.811 1.00 87.69 78 PRO A O 1
ATOM 626 N N . ASP A 1 79 ? 9.462 1.091 -11.998 1.00 89.12 79 ASP A N 1
ATOM 627 C CA . ASP A 1 79 ? 9.707 2.414 -11.422 1.00 89.12 79 ASP A CA 1
ATOM 628 C C . ASP A 1 79 ? 9.277 2.407 -9.951 1.00 89.12 79 ASP A C 1
ATOM 630 O O . ASP A 1 79 ? 8.211 2.906 -9.571 1.00 89.12 79 ASP A O 1
ATOM 634 N N . TYR A 1 80 ? 10.110 1.799 -9.109 1.00 87.56 80 TYR A N 1
ATOM 635 C CA . TYR A 1 80 ? 9.860 1.694 -7.670 1.00 87.56 80 TYR A CA 1
ATOM 636 C C . TYR A 1 80 ? 9.799 3.063 -6.979 1.00 87.56 80 TYR A C 1
ATOM 638 O O . TYR A 1 80 ? 9.015 3.259 -6.046 1.00 87.56 80 TYR A O 1
ATOM 646 N N . LEU A 1 81 ? 10.581 4.041 -7.446 1.00 82.56 81 LEU A N 1
ATOM 647 C CA . LEU A 1 81 ? 10.653 5.361 -6.822 1.00 82.56 81 LEU A CA 1
ATOM 648 C C . LEU A 1 81 ? 9.363 6.156 -7.043 1.00 82.56 81 LEU A C 1
ATOM 650 O O . LEU A 1 81 ? 8.805 6.697 -6.086 1.00 82.56 81 LEU A O 1
ATOM 654 N N . SER A 1 82 ? 8.854 6.209 -8.277 1.00 84.06 82 SER A N 1
ATOM 655 C CA . SER A 1 82 ? 7.552 6.835 -8.527 1.00 84.06 82 SER A CA 1
ATOM 656 C C . SER A 1 82 ? 6.428 6.050 -7.856 1.00 84.06 82 SER A C 1
ATOM 658 O O . SER A 1 82 ? 5.532 6.666 -7.283 1.00 84.06 82 SER A O 1
ATOM 660 N N . SER A 1 83 ? 6.476 4.713 -7.885 1.00 86.56 83 SER A N 1
ATOM 661 C CA . SER A 1 83 ? 5.438 3.865 -7.275 1.00 86.56 83 SER A CA 1
ATOM 662 C C . SER A 1 83 ? 5.317 4.086 -5.769 1.00 86.56 83 SER A C 1
ATOM 664 O O . SER A 1 83 ? 4.208 4.228 -5.255 1.00 86.56 83 SER A O 1
ATOM 666 N N . SER A 1 84 ? 6.447 4.181 -5.064 1.00 84.62 84 SER A N 1
ATOM 667 C CA . SER A 1 84 ? 6.469 4.465 -3.626 1.00 84.62 84 SER A CA 1
ATOM 668 C C . SER A 1 84 ? 6.010 5.891 -3.333 1.00 84.62 84 SER A C 1
ATOM 670 O O . SER A 1 84 ? 5.007 6.084 -2.649 1.00 84.62 84 SER A O 1
ATOM 672 N N . ARG A 1 85 ? 6.699 6.899 -3.882 1.00 79.62 85 ARG A N 1
ATOM 673 C CA . ARG A 1 85 ? 6.506 8.305 -3.490 1.00 79.62 85 ARG A CA 1
ATOM 674 C C . ARG A 1 85 ? 5.210 8.926 -3.994 1.00 79.62 85 ARG A C 1
ATOM 676 O O . ARG A 1 85 ? 4.667 9.792 -3.320 1.00 79.62 85 ARG A O 1
ATOM 683 N N . LYS A 1 86 ? 4.731 8.535 -5.177 1.00 80.75 86 LYS A N 1
ATOM 684 C CA . LYS A 1 86 ? 3.557 9.170 -5.801 1.00 80.75 86 LYS A CA 1
ATOM 685 C C . LYS A 1 86 ? 2.259 8.412 -5.557 1.00 80.75 86 LYS A C 1
ATOM 687 O O . LYS A 1 86 ? 1.201 8.995 -5.759 1.00 80.75 86 LYS A O 1
ATOM 692 N N . ARG A 1 87 ? 2.318 7.128 -5.180 1.00 83.06 87 ARG A N 1
ATOM 693 C CA . ARG A 1 87 ? 1.115 6.307 -4.975 1.00 83.06 87 ARG A CA 1
ATOM 694 C C . ARG A 1 87 ? 1.070 5.692 -3.589 1.00 83.06 87 ARG A C 1
ATOM 696 O O . ARG A 1 87 ? 0.262 6.136 -2.787 1.00 83.06 87 ARG A O 1
ATOM 703 N N . LEU A 1 88 ? 1.956 4.744 -3.286 1.00 86.19 88 LEU A N 1
ATOM 704 C CA . LEU A 1 88 ? 1.867 3.976 -2.041 1.00 86.19 88 LEU A CA 1
ATOM 705 C C . LEU A 1 88 ? 1.879 4.875 -0.798 1.00 86.19 88 LEU A C 1
ATOM 707 O O . LEU A 1 88 ? 0.997 4.777 0.047 1.00 86.19 88 LEU A O 1
ATOM 711 N N . VAL A 1 89 ? 2.868 5.767 -0.699 1.00 86.06 89 VAL A N 1
ATOM 712 C CA . VAL A 1 89 ? 3.044 6.630 0.473 1.00 86.06 89 VAL A CA 1
ATOM 713 C C . VAL A 1 89 ? 1.858 7.589 0.649 1.00 86.06 89 VAL A C 1
ATOM 715 O O . VAL A 1 89 ? 1.267 7.564 1.726 1.00 86.06 89 VAL A O 1
ATOM 718 N N . PRO A 1 90 ? 1.424 8.365 -0.368 1.00 86.38 90 PRO A N 1
ATOM 719 C CA . PRO A 1 90 ? 0.223 9.194 -0.255 1.00 86.38 90 PRO A CA 1
ATOM 720 C C . PRO A 1 90 ? -1.039 8.424 0.149 1.00 86.38 90 PRO A C 1
ATOM 722 O O . PRO A 1 90 ? -1.783 8.900 1.003 1.00 86.38 90 PRO A O 1
ATOM 725 N N . GLN A 1 91 ? -1.262 7.233 -0.419 1.00 86.25 91 GLN A N 1
ATOM 726 C CA . GLN A 1 91 ? -2.432 6.404 -0.107 1.00 86.25 91 GLN A CA 1
ATOM 727 C C . GLN A 1 91 ? -2.413 5.940 1.353 1.00 86.25 91 GLN A C 1
ATOM 729 O O . GLN A 1 91 ? -3.404 6.109 2.064 1.00 86.25 91 GLN A O 1
ATOM 734 N N . ILE A 1 92 ? -1.270 5.430 1.830 1.00 86.06 92 ILE A N 1
ATOM 735 C CA . ILE A 1 92 ? -1.105 5.028 3.232 1.00 86.06 92 ILE A CA 1
ATOM 736 C C . ILE A 1 92 ? -1.285 6.227 4.158 1.00 86.06 92 ILE A C 1
ATOM 738 O O . ILE A 1 92 ? -1.986 6.104 5.152 1.00 86.06 92 ILE A O 1
ATOM 742 N N . ILE A 1 93 ? -0.694 7.384 3.851 1.00 85.62 93 ILE A N 1
ATOM 743 C CA . ILE A 1 93 ? -0.826 8.572 4.702 1.00 85.62 93 ILE A CA 1
ATOM 744 C C . ILE A 1 93 ? -2.284 8.988 4.799 1.00 85.62 93 ILE A C 1
ATOM 746 O O . ILE A 1 93 ? -2.812 9.111 5.898 1.00 85.62 93 ILE A O 1
ATOM 750 N N . TYR A 1 94 ? -2.926 9.226 3.659 1.00 86.38 94 TYR A N 1
ATOM 751 C CA . TYR A 1 94 ? -4.215 9.897 3.649 1.00 86.38 94 TYR A CA 1
ATOM 752 C C . TYR A 1 94 ? -5.324 8.965 4.134 1.00 86.38 94 TYR A C 1
ATOM 754 O O . TYR A 1 94 ? -6.007 9.260 5.113 1.00 86.38 94 TYR A O 1
ATOM 762 N N . LYS A 1 95 ? -5.450 7.783 3.521 1.00 91.25 95 LYS A N 1
ATOM 763 C CA . LYS A 1 95 ? -6.467 6.803 3.917 1.00 91.25 95 LYS A CA 1
ATOM 764 C C . LYS A 1 95 ? -6.117 6.143 5.242 1.00 91.25 95 LYS A C 1
ATOM 766 O O . LYS A 1 95 ? -6.981 5.980 6.099 1.00 91.25 95 LYS A O 1
ATOM 771 N N . GLY A 1 96 ? -4.852 5.766 5.427 1.00 89.88 96 GLY A N 1
ATOM 772 C CA . GLY A 1 96 ? -4.410 5.099 6.649 1.00 89.88 96 GLY A CA 1
ATOM 773 C C . GLY A 1 96 ? -4.552 5.988 7.879 1.00 89.88 96 GLY A C 1
ATOM 774 O O . GLY A 1 96 ? -4.908 5.462 8.929 1.00 89.88 96 GLY A O 1
ATOM 775 N N . LYS A 1 97 ? -4.394 7.316 7.756 1.00 91.88 97 LYS A N 1
ATOM 776 C CA . LYS A 1 97 ? -4.688 8.243 8.859 1.00 91.88 97 LYS A CA 1
ATOM 777 C C . LYS A 1 97 ? -6.164 8.200 9.250 1.00 91.88 97 LYS A C 1
ATOM 779 O O . LYS A 1 97 ? -6.460 8.070 10.430 1.00 91.88 97 LYS A O 1
ATOM 784 N N . ILE A 1 98 ? -7.073 8.220 8.274 1.00 95.44 98 ILE A N 1
ATOM 785 C CA . ILE A 1 98 ? -8.519 8.123 8.526 1.00 95.44 98 ILE A CA 1
ATOM 786 C C . ILE A 1 98 ? -8.865 6.800 9.232 1.00 95.44 98 ILE A C 1
ATOM 788 O O . ILE A 1 98 ? -9.550 6.802 10.253 1.00 95.44 98 ILE A O 1
ATOM 792 N N . PHE A 1 99 ? -8.349 5.665 8.745 1.00 95.44 99 PHE A N 1
ATOM 793 C CA . PHE A 1 99 ? -8.567 4.371 9.406 1.00 95.44 99 PHE A CA 1
ATOM 794 C C . PHE A 1 99 ? -7.970 4.324 10.815 1.00 95.44 99 PHE A C 1
ATOM 796 O O . PHE A 1 99 ? -8.610 3.800 11.726 1.00 95.44 99 PHE A O 1
ATOM 803 N N . ASN A 1 100 ? -6.778 4.891 11.006 1.00 95.06 100 ASN A N 1
ATOM 804 C CA . ASN A 1 100 ? -6.124 4.982 12.307 1.00 95.06 100 ASN A CA 1
ATOM 805 C C . ASN A 1 100 ? -6.950 5.815 13.301 1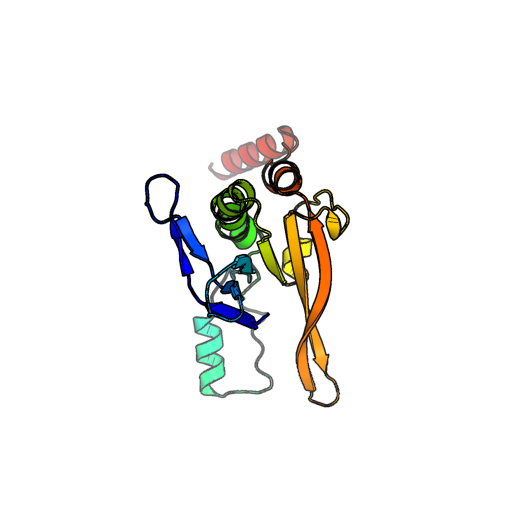.00 95.06 100 ASN A C 1
ATOM 807 O O . ASN A 1 100 ? -7.159 5.361 14.423 1.00 95.06 100 ASN A O 1
ATOM 811 N N . ASP A 1 101 ? -7.499 6.953 12.870 1.00 95.62 101 ASP A N 1
ATOM 812 C CA . ASP A 1 101 ? -8.376 7.804 13.688 1.00 95.62 101 ASP A CA 1
ATOM 813 C C . ASP A 1 101 ? -9.671 7.091 14.096 1.00 95.62 101 ASP A C 1
ATOM 815 O O . ASP A 1 101 ? -10.179 7.289 15.198 1.00 95.62 101 ASP A O 1
ATOM 819 N N . TRP A 1 102 ? -10.185 6.201 13.246 1.00 96.56 102 TRP A N 1
ATOM 820 C CA . TRP A 1 102 ? -11.325 5.338 13.574 1.00 96.56 102 TRP A CA 1
ATOM 821 C C . TRP A 1 102 ? -10.954 4.100 14.405 1.00 96.56 102 TRP A C 1
ATOM 823 O O . TRP A 1 102 ? -11.828 3.284 14.715 1.00 96.56 102 TRP A O 1
ATOM 833 N N . GLY A 1 103 ? -9.672 3.911 14.730 1.00 96.31 103 GLY A N 1
ATOM 834 C CA . GLY A 1 103 ? -9.170 2.721 15.417 1.00 96.31 103 GLY A CA 1
ATOM 835 C C . GLY A 1 103 ? -9.306 1.437 14.591 1.00 96.31 103 GLY A C 1
ATOM 836 O O . GLY A 1 103 ? -9.401 0.345 15.155 1.00 96.31 103 GLY A O 1
ATOM 837 N N . LYS A 1 104 ? -9.360 1.546 13.259 1.00 97.25 104 LYS A N 1
ATOM 838 C CA . LYS A 1 104 ? -9.515 0.418 12.333 1.00 97.25 104 LYS A CA 1
ATOM 839 C C . LYS A 1 104 ? -8.173 -0.030 11.776 1.00 97.25 104 LYS A C 1
ATOM 841 O O . LYS A 1 104 ? -7.276 0.771 11.526 1.00 97.25 104 LYS A O 1
ATOM 846 N N . LYS A 1 105 ? -8.045 -1.342 11.582 1.00 95.81 105 LYS A N 1
ATOM 847 C CA . LYS A 1 105 ? -6.841 -1.956 11.017 1.00 95.81 105 LYS A CA 1
ATOM 848 C C . LYS A 1 105 ? -6.836 -1.798 9.498 1.00 95.81 105 LYS A C 1
ATOM 850 O O . LYS A 1 105 ? -7.879 -1.941 8.856 1.00 95.81 105 LYS A O 1
ATOM 855 N N . ALA A 1 106 ? -5.655 -1.555 8.944 1.00 95.81 106 ALA A N 1
ATOM 856 C CA . ALA A 1 106 ? -5.432 -1.483 7.506 1.00 95.81 106 ALA A CA 1
ATOM 857 C C . ALA A 1 106 ? -4.450 -2.567 7.054 1.00 95.81 106 ALA A C 1
ATOM 859 O O . ALA A 1 106 ? -3.501 -2.903 7.765 1.00 95.81 106 ALA A O 1
ATOM 860 N N . VAL A 1 107 ? -4.662 -3.103 5.859 1.00 96.50 107 VAL A N 1
ATOM 861 C CA . VAL A 1 107 ? -3.785 -4.084 5.223 1.00 96.50 107 VAL A CA 1
ATOM 862 C C . VAL A 1 107 ? -3.269 -3.515 3.911 1.00 96.50 107 VAL A C 1
ATOM 864 O O . VAL A 1 107 ? -4.027 -2.961 3.121 1.00 96.50 107 VAL A O 1
ATOM 867 N N . VAL A 1 108 ? -1.975 -3.679 3.664 1.00 95.81 108 VAL A N 1
ATOM 868 C CA . VAL A 1 108 ? -1.338 -3.367 2.387 1.00 95.81 108 VAL A CA 1
ATOM 869 C C . VAL A 1 108 ? -0.806 -4.665 1.794 1.00 95.81 108 VAL A C 1
ATOM 871 O O . VAL A 1 108 ? 0.120 -5.268 2.340 1.00 95.81 108 VAL A O 1
ATOM 874 N N . CYS A 1 109 ? -1.377 -5.092 0.673 1.00 96.56 109 CYS A N 1
ATOM 875 C CA . CYS A 1 109 ? -0.849 -6.174 -0.150 1.00 96.56 109 CYS A CA 1
ATOM 876 C C . CYS A 1 109 ? 0.155 -5.603 -1.150 1.00 96.56 109 CYS A C 1
ATOM 878 O O . CYS A 1 109 ? -0.183 -4.725 -1.943 1.00 96.56 109 CYS A O 1
ATOM 880 N N . ILE A 1 110 ? 1.393 -6.091 -1.120 1.00 95.50 110 ILE A N 1
ATOM 881 C CA . ILE A 1 110 ? 2.498 -5.515 -1.893 1.00 95.50 110 ILE A CA 1
ATOM 882 C C . ILE A 1 110 ? 3.441 -6.600 -2.410 1.00 95.50 110 ILE A C 1
ATOM 884 O O . ILE A 1 110 ? 3.676 -7.604 -1.743 1.00 95.50 110 ILE A O 1
ATOM 888 N N . GLN A 1 111 ? 4.014 -6.393 -3.595 1.00 95.50 111 GLN A N 1
ATOM 889 C CA . GLN A 1 111 ? 5.048 -7.280 -4.127 1.00 95.50 111 GLN A CA 1
ATOM 890 C C . GLN A 1 111 ? 6.351 -7.171 -3.317 1.00 95.50 111 GLN A C 1
ATOM 892 O O . GLN A 1 111 ? 6.793 -6.064 -3.003 1.00 95.50 111 GLN A O 1
ATOM 897 N N . LYS A 1 112 ? 7.015 -8.300 -3.049 1.00 95.44 112 LYS A N 1
ATOM 898 C CA . LYS A 1 112 ? 8.285 -8.388 -2.311 1.00 95.44 112 LYS A CA 1
ATOM 899 C C . LYS A 1 112 ? 9.357 -7.459 -2.865 1.00 95.44 112 LYS A C 1
ATOM 901 O O . LYS A 1 112 ? 9.874 -6.626 -2.127 1.00 95.44 112 LYS A O 1
ATOM 906 N N . SER A 1 113 ? 9.623 -7.541 -4.167 1.00 93.69 113 SER A N 1
ATOM 907 C CA . SER A 1 113 ? 10.628 -6.703 -4.830 1.00 93.69 113 SER A CA 1
ATOM 908 C C . SER A 1 113 ? 10.357 -5.209 -4.661 1.00 93.69 113 SER A C 1
ATOM 910 O O . SER A 1 113 ? 11.293 -4.424 -4.566 1.00 93.69 113 SER A O 1
ATOM 912 N N . PHE A 1 114 ? 9.086 -4.804 -4.586 1.00 93.69 114 PHE A N 1
ATOM 913 C CA . PHE A 1 114 ? 8.722 -3.420 -4.328 1.00 93.69 114 PHE A CA 1
ATOM 914 C C . PHE A 1 114 ? 8.875 -3.061 -2.849 1.00 93.69 114 PHE A C 1
ATOM 916 O O . PHE A 1 114 ? 9.461 -2.028 -2.526 1.00 93.69 114 PHE A O 1
ATOM 923 N N . PHE A 1 115 ? 8.402 -3.922 -1.950 1.00 93.25 115 PHE A N 1
ATOM 924 C CA . PHE A 1 115 ? 8.524 -3.735 -0.507 1.00 93.25 115 PHE A CA 1
ATOM 925 C C . PHE A 1 115 ? 9.983 -3.557 -0.063 1.00 93.25 115 PHE A C 1
ATOM 927 O O . PHE A 1 115 ? 10.280 -2.687 0.751 1.00 93.25 115 PHE A O 1
ATOM 934 N N . GLU A 1 116 ? 10.905 -4.325 -0.644 1.00 92.88 116 GLU A N 1
ATOM 935 C CA . GLU A 1 116 ? 12.344 -4.250 -0.362 1.00 92.88 116 GLU A CA 1
ATOM 936 C C . GLU A 1 116 ? 12.981 -2.911 -0.763 1.00 92.88 116 GLU A C 1
ATOM 938 O O . GLU A 1 116 ? 14.035 -2.553 -0.239 1.00 92.88 116 GLU A O 1
ATOM 943 N N . THR A 1 117 ? 12.340 -2.140 -1.647 1.00 90.50 117 THR A N 1
ATOM 944 C CA . THR A 1 117 ? 12.803 -0.788 -2.007 1.00 90.50 117 THR A CA 1
ATOM 945 C C . THR A 1 117 ? 12.364 0.293 -1.026 1.00 90.50 117 THR A C 1
ATOM 947 O O . THR A 1 117 ? 12.855 1.423 -1.099 1.00 90.50 117 THR A O 1
ATOM 950 N N . LEU A 1 118 ? 11.421 -0.014 -0.131 1.00 89.75 118 LEU A N 1
ATOM 951 C CA . LEU A 1 118 ? 10.927 0.957 0.835 1.00 89.75 118 LEU A CA 1
ATOM 952 C C . LEU A 1 118 ? 11.992 1.225 1.908 1.00 89.75 118 LEU A C 1
ATOM 954 O O . LEU A 1 118 ? 12.736 0.313 2.286 1.00 89.75 118 LEU A O 1
ATOM 958 N N . PRO A 1 119 ? 12.057 2.453 2.455 1.00 87.88 119 PRO A N 1
ATOM 959 C CA . PRO A 1 119 ? 12.846 2.716 3.648 1.00 87.88 119 PRO A CA 1
ATOM 960 C C . PRO A 1 119 ? 12.502 1.721 4.757 1.00 87.88 119 PRO A C 1
ATOM 962 O O . PRO A 1 119 ? 11.342 1.343 4.949 1.00 87.88 119 PRO A O 1
ATOM 965 N N . LYS A 1 120 ? 13.517 1.294 5.509 1.00 89.19 120 LYS A N 1
ATOM 966 C CA . LYS A 1 120 ? 13.291 0.420 6.659 1.00 89.19 120 LYS A CA 1
ATOM 967 C C . LYS A 1 120 ? 12.479 1.178 7.704 1.00 89.19 120 LYS A C 1
ATOM 969 O O . LYS A 1 120 ? 12.845 2.275 8.098 1.00 89.19 120 LYS A O 1
ATOM 974 N N . PHE A 1 121 ? 11.426 0.537 8.191 1.00 90.06 121 PHE A N 1
ATOM 975 C CA . PHE A 1 121 ? 10.585 1.044 9.268 1.00 90.06 121 PHE A CA 1
ATOM 976 C C . PHE A 1 121 ? 10.478 0.028 10.399 1.00 90.06 121 PHE A C 1
ATOM 978 O O . PHE A 1 121 ? 10.589 -1.193 10.183 1.00 90.06 121 PHE A O 1
ATOM 985 N N . ARG A 1 122 ? 10.234 0.544 11.603 1.00 93.38 122 ARG A N 1
ATOM 986 C CA . ARG A 1 122 ? 10.072 -0.250 12.824 1.00 93.38 122 ARG A CA 1
ATOM 987 C C . ARG A 1 122 ? 8.808 -1.105 12.767 1.00 93.38 122 ARG A C 1
ATOM 989 O O . ARG A 1 122 ? 7.694 -0.583 12.664 1.00 93.38 122 ARG A O 1
ATOM 996 N N . SER A 1 123 ? 8.993 -2.419 12.875 1.00 95.31 123 SER A N 1
ATOM 997 C CA . SER A 1 123 ? 7.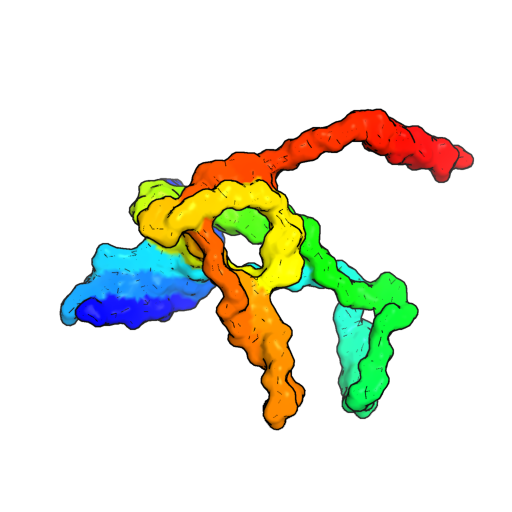902 -3.375 13.062 1.00 95.31 123 SER A CA 1
ATOM 998 C C . SER A 1 123 ? 7.498 -3.517 14.522 1.00 95.31 123 SER A C 1
ATOM 1000 O O . SER A 1 123 ? 8.264 -3.196 15.427 1.00 95.31 123 SER A O 1
ATOM 1002 N N . VAL A 1 124 ? 6.292 -4.033 14.718 1.00 97.69 124 VAL A N 1
ATOM 1003 C CA . VAL A 1 124 ? 5.749 -4.473 16.005 1.00 97.69 124 VAL A CA 1
ATOM 1004 C C . VAL A 1 124 ? 5.163 -5.878 15.855 1.00 97.69 124 VAL A C 1
ATOM 1006 O O . VAL A 1 124 ? 5.074 -6.390 14.736 1.00 97.69 124 VAL A O 1
ATOM 1009 N N . ASP A 1 125 ? 4.756 -6.483 16.966 1.00 97.75 125 ASP A N 1
ATOM 1010 C CA . ASP A 1 125 ? 4.032 -7.753 16.956 1.00 97.75 125 ASP A CA 1
ATOM 1011 C C . ASP A 1 125 ? 2.631 -7.595 16.354 1.00 97.75 125 ASP A C 1
ATOM 1013 O O . ASP A 1 125 ? 2.039 -6.514 16.373 1.00 97.75 125 ASP A O 1
ATOM 1017 N N . GLU A 1 126 ? 2.065 -8.697 15.862 1.00 96.69 126 GLU A N 1
ATOM 1018 C CA . GLU A 1 126 ? 0.742 -8.732 15.223 1.00 96.69 126 GLU A CA 1
ATOM 1019 C C . GLU A 1 126 ? -0.353 -8.078 16.075 1.00 96.69 126 GLU A C 1
ATOM 1021 O O . GLU A 1 126 ? -1.122 -7.255 15.577 1.00 96.69 126 GLU A O 1
ATOM 1026 N N . LYS A 1 127 ? -0.375 -8.384 17.378 1.00 96.19 127 LYS A N 1
ATOM 1027 C CA . LYS A 1 127 ? -1.369 -7.857 18.325 1.00 96.19 127 LYS A CA 1
ATOM 1028 C C . LYS A 1 127 ? -1.331 -6.330 18.459 1.00 96.19 127 LYS A C 1
ATOM 1030 O O . LYS A 1 127 ? -2.361 -5.710 18.717 1.00 96.19 127 LYS A O 1
ATOM 1035 N N . ASP A 1 128 ? -0.162 -5.731 18.249 1.00 96.12 128 ASP A N 1
ATOM 1036 C CA . ASP A 1 128 ? 0.073 -4.293 18.393 1.00 96.12 128 ASP A CA 1
ATOM 1037 C C . ASP A 1 128 ? 0.061 -3.567 17.033 1.00 96.12 128 ASP A C 1
ATOM 1039 O O . ASP A 1 128 ? 0.180 -2.341 16.975 1.00 96.12 128 ASP A O 1
ATOM 1043 N N . GLY A 1 129 ? -0.074 -4.309 15.929 1.00 96.38 129 GLY A N 1
ATOM 1044 C CA . GLY A 1 129 ? -0.040 -3.788 14.568 1.00 96.38 129 GLY A CA 1
ATOM 1045 C C . GLY A 1 129 ? -1.303 -3.024 14.198 1.00 96.38 129 GLY A C 1
ATOM 1046 O O . GLY A 1 129 ? -2.408 -3.535 14.348 1.00 96.38 129 GLY A O 1
ATOM 1047 N N . GLU A 1 130 ? -1.161 -1.809 13.681 1.00 96.25 130 GLU A N 1
ATOM 1048 C CA . GLU A 1 130 ? -2.263 -1.000 13.130 1.00 96.25 130 GLU A CA 1
ATOM 1049 C C . GLU A 1 130 ? -2.352 -1.152 11.610 1.00 96.25 130 GLU A C 1
ATOM 1051 O O . GLU A 1 130 ? -3.444 -1.153 11.041 1.00 96.25 130 GLU A O 1
ATOM 1056 N N . VAL A 1 131 ? -1.193 -1.345 10.977 1.00 95.69 131 VAL A N 1
ATOM 1057 C CA . VAL A 1 131 ? -1.054 -1.665 9.560 1.00 95.69 131 VAL A CA 1
ATOM 1058 C C . VAL A 1 131 ? -0.362 -3.017 9.421 1.00 95.69 131 VAL A C 1
ATOM 1060 O O . VAL A 1 131 ? 0.722 -3.224 9.978 1.00 95.69 131 VAL A O 1
ATOM 1063 N N . ALA A 1 132 ? -0.976 -3.922 8.664 1.00 96.88 132 ALA A N 1
ATOM 1064 C CA . ALA A 1 132 ? -0.388 -5.193 8.269 1.00 96.88 132 ALA A CA 1
ATOM 1065 C C . ALA A 1 132 ? 0.083 -5.131 6.812 1.00 96.88 132 ALA A C 1
ATOM 1067 O O . ALA A 1 132 ? -0.643 -4.710 5.919 1.00 96.88 132 ALA A O 1
ATOM 1068 N N . TRP A 1 133 ? 1.299 -5.587 6.565 1.00 97.06 133 TRP A N 1
ATOM 1069 C CA . TRP A 1 133 ? 1.914 -5.672 5.250 1.00 97.06 133 TRP A CA 1
ATOM 1070 C C . TRP A 1 133 ? 1.926 -7.129 4.829 1.00 97.06 133 TRP A C 1
ATOM 1072 O O . TRP A 1 133 ? 2.634 -7.943 5.428 1.00 97.06 133 TRP A O 1
ATOM 1082 N N . PHE A 1 134 ? 1.124 -7.462 3.827 1.00 97.88 134 PHE A N 1
ATOM 1083 C CA . PHE A 1 134 ? 1.075 -8.791 3.238 1.00 97.88 134 PHE A CA 1
ATOM 1084 C C . PHE A 1 134 ? 1.941 -8.773 1.986 1.00 97.88 134 PHE A C 1
ATOM 1086 O O . PHE A 1 134 ? 1.593 -8.180 0.965 1.00 97.88 134 PHE A O 1
ATOM 1093 N N . ILE A 1 135 ? 3.120 -9.369 2.110 1.00 98.00 135 ILE A N 1
ATOM 1094 C CA . 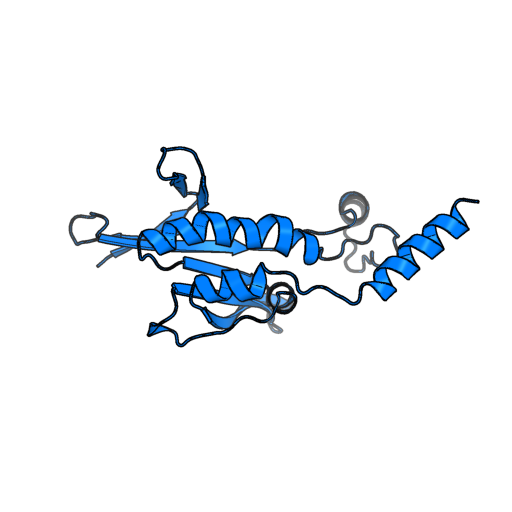ILE A 1 135 ? 4.171 -9.293 1.108 1.00 98.00 135 ILE A CA 1
ATOM 1095 C C . ILE A 1 135 ? 4.083 -10.545 0.246 1.00 98.00 135 ILE A C 1
ATOM 1097 O O . ILE A 1 135 ? 4.288 -11.656 0.738 1.00 98.00 135 ILE A O 1
ATOM 1101 N N . TYR A 1 136 ? 3.776 -10.352 -1.030 1.00 97.69 136 TYR A N 1
ATOM 1102 C CA . TYR A 1 136 ? 3.601 -11.423 -2.001 1.00 97.69 136 TYR A CA 1
ATOM 1103 C C . TYR A 1 136 ? 4.776 -11.517 -2.969 1.00 97.69 136 TYR A C 1
ATOM 1105 O O . TYR A 1 136 ? 5.372 -10.504 -3.335 1.00 97.69 136 TYR A O 1
ATOM 1113 N N . ASP A 1 137 ? 5.070 -12.724 -3.437 1.00 96.31 137 ASP A N 1
ATOM 1114 C CA . ASP A 1 137 ? 6.033 -12.961 -4.510 1.00 96.31 137 ASP A CA 1
ATOM 1115 C C . ASP A 1 137 ? 5.468 -13.928 -5.556 1.00 96.31 137 ASP A C 1
ATOM 1117 O O . ASP A 1 137 ? 4.480 -14.622 -5.311 1.00 96.31 137 ASP A O 1
ATOM 1121 N N . LEU A 1 138 ? 6.078 -13.947 -6.738 1.00 94.31 138 LEU A N 1
ATOM 1122 C CA . LEU A 1 138 ? 5.744 -14.881 -7.807 1.00 94.31 138 LEU A CA 1
ATOM 1123 C C . LEU A 1 138 ? 6.695 -16.075 -7.747 1.00 94.31 138 LEU A C 1
ATOM 1125 O O . LEU A 1 138 ? 7.859 -15.976 -8.137 1.00 94.31 138 LEU A O 1
ATOM 1129 N N . ILE A 1 139 ? 6.188 -17.219 -7.298 1.00 94.88 139 ILE A N 1
ATOM 1130 C CA . ILE A 1 139 ? 6.962 -18.455 -7.159 1.00 94.88 139 ILE A CA 1
ATOM 1131 C C . ILE A 1 139 ? 6.639 -19.384 -8.325 1.00 94.88 139 ILE A C 1
ATOM 1133 O O . ILE A 1 139 ? 5.480 -19.578 -8.685 1.00 94.88 139 ILE A O 1
ATOM 1137 N N . ILE A 1 140 ? 7.671 -19.938 -8.965 1.00 95.38 140 ILE A N 1
ATOM 1138 C CA . ILE A 1 140 ? 7.476 -20.858 -10.086 1.00 95.38 140 ILE A CA 1
ATOM 1139 C C . ILE A 1 140 ? 6.945 -22.206 -9.586 1.00 95.38 140 ILE A C 1
ATOM 1141 O O . ILE A 1 140 ? 7.634 -22.950 -8.887 1.00 95.38 140 ILE A O 1
ATOM 1145 N N . ASN A 1 141 ? 5.729 -22.551 -9.997 1.00 95.06 141 ASN A N 1
ATOM 1146 C CA . ASN A 1 141 ? 5.224 -23.909 -9.911 1.00 95.06 141 ASN A CA 1
ATOM 1147 C C . ASN A 1 141 ? 5.797 -24.706 -11.089 1.00 95.06 141 ASN A C 1
ATOM 1149 O O . ASN A 1 141 ? 5.419 -24.494 -12.245 1.00 95.06 141 ASN A O 1
ATOM 1153 N N . LYS A 1 142 ? 6.738 -25.607 -10.788 1.00 93.81 142 LYS A N 1
ATOM 1154 C CA . LYS A 1 142 ? 7.460 -26.401 -11.793 1.00 93.81 142 LYS A CA 1
ATOM 1155 C C . LYS A 1 142 ? 6.566 -27.407 -12.519 1.00 93.81 142 LYS A C 1
ATOM 1157 O O . LYS A 1 142 ? 6.803 -27.664 -13.691 1.00 93.81 142 LYS A O 1
ATOM 1162 N N . GLU A 1 143 ? 5.543 -27.939 -11.853 1.00 92.62 143 GLU A N 1
ATOM 1163 C CA . GLU A 1 143 ? 4.619 -28.916 -12.444 1.00 92.62 143 GLU A CA 1
ATOM 1164 C C . GLU A 1 143 ? 3.722 -28.265 -13.500 1.00 92.62 143 G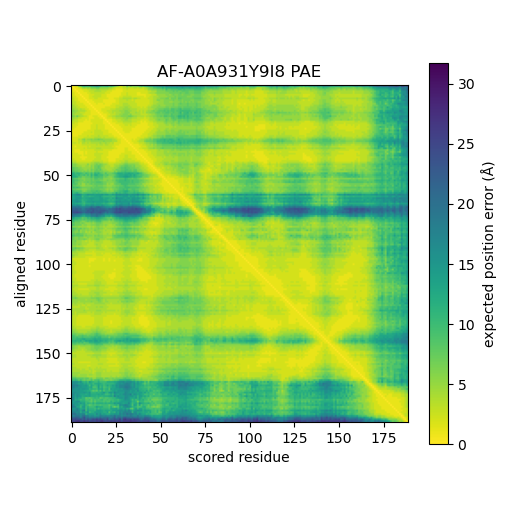LU A C 1
ATOM 1166 O O . GLU A 1 143 ? 3.481 -28.826 -14.565 1.00 92.62 143 GLU A O 1
ATOM 1171 N N . GLN A 1 144 ? 3.262 -27.045 -13.225 1.00 91.31 144 GLN A N 1
ATOM 1172 C CA . GLN A 1 144 ? 2.383 -26.289 -14.116 1.00 91.31 144 GLN A CA 1
ATOM 1173 C C . GLN A 1 144 ? 3.146 -25.367 -15.075 1.00 91.31 144 GLN A C 1
ATOM 1175 O O . GLN A 1 144 ? 2.529 -24.766 -15.955 1.00 91.31 144 GLN A O 1
ATOM 1180 N N . ASN A 1 145 ? 4.464 -25.232 -14.885 1.00 91.50 145 ASN A N 1
ATOM 1181 C CA . ASN A 1 145 ? 5.335 -24.269 -15.559 1.00 91.50 145 ASN A CA 1
ATOM 1182 C C . ASN A 1 145 ? 4.747 -22.843 -15.562 1.00 91.50 145 ASN A C 1
ATOM 1184 O O . ASN A 1 145 ? 4.695 -22.161 -16.589 1.00 91.50 145 ASN A O 1
ATOM 1188 N N . LYS A 1 146 ? 4.229 -22.416 -14.406 1.00 92.94 146 LYS A N 1
ATOM 1189 C CA . LYS A 1 146 ? 3.554 -21.125 -14.213 1.00 92.94 146 LYS A CA 1
ATOM 1190 C C . LYS A 1 146 ? 3.991 -20.492 -12.905 1.00 92.94 146 LYS A C 1
ATOM 1192 O O . LYS A 1 146 ? 4.241 -21.189 -11.928 1.00 92.94 146 LYS A O 1
ATOM 1197 N N . TYR A 1 147 ? 4.039 -19.167 -12.877 1.00 93.88 147 TYR A N 1
ATOM 1198 C CA . TYR A 1 147 ? 4.214 -18.433 -11.631 1.00 93.88 147 TYR A CA 1
ATOM 1199 C C . TYR A 1 147 ? 2.898 -18.382 -10.854 1.00 93.88 147 TYR A C 1
ATOM 1201 O O . TYR A 1 147 ? 1.850 -18.076 -11.427 1.00 93.88 147 TYR A O 1
ATOM 1209 N N . ILE A 1 148 ? 2.969 -18.658 -9.556 1.00 94.88 148 ILE A N 1
ATOM 1210 C CA . ILE A 1 148 ? 1.868 -18.551 -8.602 1.00 94.88 148 ILE A CA 1
ATOM 1211 C C . ILE A 1 148 ? 2.190 -17.414 -7.638 1.00 94.88 148 ILE A C 1
ATOM 1213 O O . ILE A 1 148 ? 3.325 -17.262 -7.191 1.00 94.88 148 ILE A O 1
ATOM 1217 N N . LEU A 1 149 ? 1.185 -16.589 -7.353 1.00 94.94 149 LEU A N 1
ATOM 1218 C CA . LEU A 1 149 ? 1.296 -15.524 -6.371 1.00 94.94 149 LEU A CA 1
ATOM 1219 C C . LEU A 1 149 ? 1.175 -16.123 -4.966 1.00 94.94 149 LEU A C 1
ATOM 1221 O O . LEU A 1 149 ? 0.119 -16.640 -4.607 1.00 94.94 149 LEU A O 1
ATOM 1225 N N . GLU A 1 150 ? 2.236 -16.028 -4.171 1.00 96.75 150 GLU A N 1
ATOM 1226 C CA . GLU A 1 150 ? 2.293 -16.591 -2.822 1.00 96.75 150 GLU A CA 1
ATOM 1227 C C . GLU A 1 150 ? 2.578 -15.519 -1.775 1.00 96.75 150 GLU A C 1
ATOM 1229 O O . GLU A 1 150 ? 3.371 -14.604 -2.000 1.00 96.75 150 GLU A O 1
ATOM 1234 N N . LEU A 1 151 ? 1.926 -15.634 -0.616 1.00 97.69 151 LEU A N 1
ATOM 1235 C CA . LEU A 1 151 ? 2.199 -14.787 0.540 1.00 97.69 151 LEU A CA 1
ATOM 1236 C C . LEU A 1 151 ? 3.491 -15.265 1.205 1.00 97.69 151 LEU A C 1
ATOM 1238 O O . LEU A 1 151 ? 3.488 -16.263 1.921 1.00 97.69 151 LEU A O 1
ATOM 1242 N N . VAL A 1 152 ? 4.583 -14.539 0.995 1.00 97.69 152 VAL A N 1
ATOM 1243 C CA . VAL A 1 152 ? 5.914 -14.947 1.469 1.00 97.69 152 VAL A CA 1
ATOM 1244 C C . VAL A 1 152 ? 6.270 -14.367 2.832 1.00 97.69 152 VAL A C 1
ATOM 1246 O O . VAL A 1 152 ? 7.106 -14.924 3.540 1.00 97.69 152 VAL A O 1
ATOM 1249 N N . GLN A 1 153 ? 5.661 -13.243 3.217 1.00 97.62 153 GLN A N 1
ATOM 1250 C CA . GLN A 1 153 ? 5.938 -12.605 4.499 1.00 97.62 153 GLN A CA 1
ATOM 1251 C C . GLN A 1 153 ? 4.756 -11.755 4.974 1.00 97.62 153 GLN A C 1
ATOM 1253 O O . GLN A 1 153 ? 4.056 -11.119 4.185 1.00 97.62 153 GLN A O 1
ATOM 1258 N N . LYS A 1 154 ? 4.573 -11.698 6.296 1.00 98.25 154 LYS A N 1
ATOM 1259 C CA . LYS A 1 154 ? 3.737 -10.698 6.966 1.00 98.25 154 LYS A CA 1
ATOM 1260 C C . LYS A 1 154 ? 4.617 -9.800 7.823 1.00 98.25 154 LYS A C 1
ATOM 1262 O O . LYS A 1 154 ? 5.529 -10.283 8.494 1.00 98.25 154 LYS A O 1
ATOM 1267 N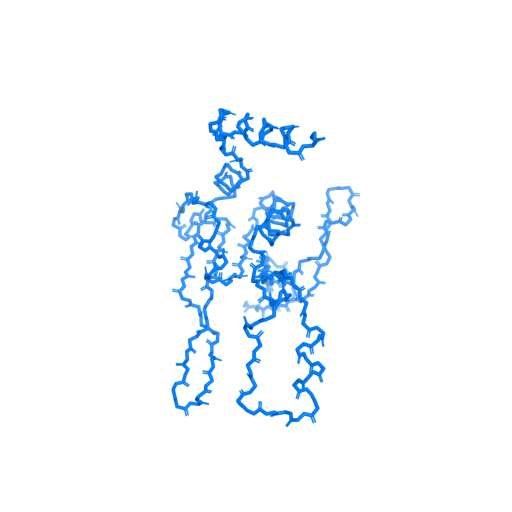 N . LYS A 1 155 ? 4.353 -8.497 7.814 1.00 97.50 155 LYS A N 1
ATOM 1268 C CA . LYS A 1 155 ? 5.001 -7.539 8.718 1.00 97.50 155 LYS A CA 1
ATOM 1269 C C . LYS A 1 155 ? 3.955 -6.601 9.296 1.00 97.50 155 LYS A C 1
ATOM 1271 O O . LYS A 1 155 ? 3.043 -6.199 8.587 1.00 97.50 155 LYS A O 1
ATOM 1276 N N . TYR A 1 156 ? 4.099 -6.224 10.558 1.00 97.81 156 TYR A N 1
ATOM 1277 C CA . TYR A 1 156 ? 3.148 -5.349 11.239 1.00 97.81 156 TYR A CA 1
ATOM 1278 C C . TYR A 1 156 ? 3.844 -4.081 11.717 1.00 97.81 156 TYR A C 1
ATOM 1280 O O . TYR A 1 156 ? 5.024 -4.105 12.071 1.00 97.81 156 TYR A O 1
ATOM 1288 N N . SER A 1 157 ? 3.129 -2.963 11.709 1.00 95.69 157 SER A N 1
ATOM 1289 C CA . SER A 1 157 ? 3.643 -1.663 12.148 1.00 95.69 157 SER A CA 1
ATOM 1290 C C . SER A 1 157 ? 2.550 -0.832 12.802 1.00 95.69 157 SER A C 1
ATOM 1292 O O . SER A 1 157 ? 1.375 -0.947 12.448 1.00 95.69 157 SER A O 1
ATOM 1294 N N . LYS A 1 158 ? 2.954 0.063 13.704 1.00 95.81 158 LYS A N 1
ATOM 1295 C CA . LYS A 1 158 ? 2.132 1.221 14.065 1.00 95.81 158 LYS A CA 1
ATOM 1296 C C . LYS A 1 158 ? 2.126 2.228 12.922 1.00 95.81 158 LYS A C 1
ATOM 1298 O O . LYS A 1 158 ? 3.124 2.345 12.204 1.00 95.81 158 LYS A O 1
ATOM 1303 N N . PHE A 1 159 ? 1.038 2.969 12.783 1.00 93.12 159 PHE A N 1
ATOM 1304 C CA . PHE A 1 159 ? 0.893 3.997 11.762 1.00 93.12 159 PHE A CA 1
ATOM 1305 C C . PHE A 1 159 ? 1.991 5.064 11.887 1.00 93.12 159 PHE A C 1
ATOM 1307 O O . PHE A 1 159 ? 2.693 5.353 10.921 1.00 93.12 159 PHE A O 1
ATOM 1314 N N . ASP A 1 160 ? 2.263 5.533 13.106 1.00 91.75 160 ASP A N 1
ATOM 1315 C CA . ASP A 1 160 ? 3.317 6.519 13.382 1.00 91.75 160 ASP A CA 1
ATOM 1316 C C . ASP A 1 160 ? 4.726 6.073 12.968 1.00 91.75 160 ASP A C 1
ATOM 1318 O O . ASP A 1 160 ? 5.558 6.910 12.608 1.00 91.75 160 ASP A O 1
ATOM 1322 N N . ASN A 1 161 ? 5.022 4.768 13.015 1.00 92.00 161 ASN A N 1
ATOM 1323 C CA . ASN A 1 161 ? 6.319 4.254 12.569 1.00 92.00 161 ASN A CA 1
ATOM 1324 C C . ASN A 1 161 ? 6.457 4.392 11.051 1.00 92.00 161 ASN A C 1
ATOM 1326 O O . ASN A 1 161 ? 7.513 4.793 10.573 1.00 92.00 161 ASN A O 1
ATOM 1330 N N . ILE A 1 162 ? 5.387 4.109 10.301 1.00 89.31 162 ILE A N 1
ATOM 1331 C CA . ILE A 1 162 ? 5.359 4.310 8.848 1.00 89.31 162 ILE A CA 1
ATOM 1332 C C . ILE A 1 162 ? 5.575 5.792 8.538 1.00 89.31 162 ILE A C 1
ATOM 1334 O O . ILE A 1 162 ? 6.429 6.119 7.717 1.00 89.31 162 ILE A O 1
ATOM 1338 N N . ILE A 1 163 ? 4.860 6.686 9.229 1.00 87.19 163 ILE A N 1
ATOM 1339 C CA . ILE A 1 163 ? 4.977 8.127 8.992 1.00 87.19 163 ILE A CA 1
ATOM 1340 C C . ILE A 1 163 ? 6.417 8.605 9.206 1.00 87.19 163 ILE A C 1
ATOM 1342 O O . ILE A 1 163 ? 7.010 9.226 8.327 1.00 87.19 163 ILE A O 1
ATOM 1346 N N . LYS A 1 164 ? 7.006 8.279 10.357 1.00 86.75 164 LYS A N 1
ATOM 1347 C CA . LYS A 1 164 ? 8.351 8.745 10.718 1.00 86.75 164 LYS A CA 1
ATOM 1348 C C . LYS A 1 164 ? 9.428 8.157 9.812 1.00 86.75 164 LYS A C 1
ATOM 1350 O O . LYS A 1 164 ? 10.287 8.905 9.348 1.00 86.75 164 LYS A O 1
ATOM 1355 N N . ASP A 1 165 ? 9.359 6.855 9.548 1.00 85.31 165 ASP A N 1
ATOM 1356 C CA . ASP A 1 165 ? 10.477 6.105 8.978 1.00 85.31 165 ASP A CA 1
ATOM 1357 C C . ASP A 1 165 ? 10.412 6.018 7.433 1.00 85.31 165 ASP A C 1
ATOM 1359 O O . ASP A 1 165 ? 11.454 5.939 6.785 1.00 85.31 165 ASP A O 1
ATOM 1363 N N . ILE A 1 166 ? 9.217 6.051 6.820 1.00 80.56 166 ILE A N 1
ATOM 1364 C CA . ILE A 1 166 ? 9.054 5.973 5.350 1.00 80.56 166 ILE A CA 1
ATOM 1365 C C . ILE A 1 166 ? 8.981 7.360 4.702 1.00 80.56 166 ILE A C 1
ATOM 1367 O O . ILE A 1 166 ? 9.473 7.541 3.586 1.00 80.56 166 ILE A O 1
ATOM 1371 N N . ILE A 1 167 ? 8.355 8.337 5.362 1.00 74.25 167 ILE A N 1
ATOM 1372 C CA . ILE A 1 167 ? 8.037 9.625 4.725 1.00 74.25 167 ILE A CA 1
ATOM 1373 C C . ILE A 1 167 ? 9.170 10.620 4.881 1.00 74.25 167 ILE A C 1
ATOM 1375 O O . ILE A 1 167 ? 9.407 11.390 3.958 1.00 74.25 167 ILE A O 1
ATOM 1379 N N . THR A 1 168 ? 9.857 10.621 6.022 1.00 72.06 168 THR A N 1
ATOM 1380 C CA . THR A 1 168 ? 10.881 11.625 6.321 1.00 72.06 168 THR A CA 1
ATOM 1381 C C . THR A 1 168 ? 12.157 11.300 5.542 1.00 72.06 168 THR A C 1
ATOM 1383 O O . THR A 1 168 ? 12.872 10.366 5.918 1.00 72.06 168 THR A O 1
ATOM 1386 N N . PRO A 1 169 ? 12.482 12.021 4.450 1.00 70.75 169 PRO A N 1
ATOM 1387 C CA . PRO A 1 169 ? 13.724 11.770 3.742 1.00 70.75 169 PRO A CA 1
ATOM 1388 C C . PRO A 1 169 ? 14.894 12.163 4.643 1.00 70.75 169 PRO A C 1
ATOM 1390 O O . PRO A 1 169 ? 14.890 13.224 5.266 1.00 70.75 169 PRO A O 1
ATOM 1393 N N . GLN A 1 170 ? 15.922 11.324 4.685 1.00 73.06 170 GLN A N 1
ATOM 1394 C CA . GLN A 1 170 ? 17.179 11.704 5.314 1.00 73.06 170 GLN A CA 1
ATOM 1395 C C . GLN A 1 170 ? 17.978 12.569 4.341 1.00 73.06 170 GLN A C 1
ATOM 1397 O O . GLN A 1 170 ? 18.125 12.224 3.165 1.00 73.06 170 GLN A O 1
ATOM 1402 N N . ALA A 1 171 ? 18.470 13.709 4.824 1.00 80.88 171 ALA A N 1
ATOM 1403 C CA . ALA A 1 171 ? 19.332 14.569 4.031 1.00 80.88 171 ALA A CA 1
ATOM 1404 C C . ALA A 1 171 ? 20.633 13.824 3.696 1.00 80.88 171 ALA A C 1
ATOM 1406 O O . ALA A 1 171 ? 21.306 13.300 4.582 1.00 80.88 171 ALA A O 1
ATOM 1407 N N . GLY A 1 172 ? 20.976 13.769 2.408 1.00 83.50 172 GLY A N 1
ATOM 1408 C CA . GLY A 1 172 ? 22.296 13.324 1.966 1.00 83.50 172 GLY A CA 1
ATOM 1409 C C . GLY A 1 172 ? 23.348 14.418 2.161 1.00 83.50 172 GLY A C 1
ATOM 1410 O O . GLY A 1 172 ? 23.024 15.565 2.466 1.00 83.50 172 GLY A O 1
ATOM 1411 N N . GLU A 1 173 ? 24.618 14.086 1.934 1.00 91.50 173 GLU A N 1
ATOM 1412 C CA . GLU A 1 173 ? 25.698 15.077 1.956 1.00 91.50 173 GLU A CA 1
ATOM 1413 C C . GLU A 1 173 ? 25.458 16.186 0.921 1.00 91.50 173 GLU A C 1
ATOM 1415 O O . GLU A 1 173 ? 25.391 15.935 -0.286 1.00 91.50 173 GLU A O 1
ATOM 1420 N N . GLN A 1 174 ? 25.388 17.432 1.392 1.00 95.06 174 GLN A N 1
ATOM 1421 C CA . GLN A 1 174 ? 25.164 18.601 0.540 1.00 95.06 174 GLN A CA 1
ATOM 1422 C C . GLN A 1 174 ? 26.249 18.755 -0.539 1.00 95.06 174 GLN A C 1
ATOM 1424 O O . GLN A 1 174 ? 25.945 19.140 -1.667 1.00 95.06 174 GLN A O 1
ATOM 1429 N N . SER A 1 175 ? 27.499 18.401 -0.226 1.00 94.00 175 SER A N 1
ATOM 1430 C CA . SER A 1 175 ? 28.640 18.456 -1.152 1.00 94.00 175 SER A CA 1
ATOM 1431 C C . SER A 1 175 ? 28.414 17.628 -2.421 1.00 94.00 175 SER A C 1
ATOM 1433 O O . SER A 1 175 ? 28.714 18.088 -3.523 1.00 94.00 175 SER A O 1
ATOM 1435 N N . LYS A 1 176 ? 27.805 16.441 -2.302 1.00 92.56 176 LYS A N 1
ATOM 1436 C CA . LYS A 1 176 ? 27.455 15.597 -3.455 1.00 92.56 176 LYS A CA 1
ATOM 1437 C C . LYS A 1 176 ? 26.465 16.304 -4.375 1.00 92.56 176 LYS A C 1
ATOM 1439 O O . LYS A 1 176 ? 26.615 16.243 -5.592 1.00 92.56 176 LYS A O 1
ATOM 1444 N N . PHE A 1 177 ? 25.486 17.008 -3.807 1.00 93.81 177 PHE A N 1
ATOM 1445 C CA . PHE A 1 177 ? 24.530 17.780 -4.597 1.00 93.81 177 PHE A CA 1
ATOM 1446 C C . PHE A 1 177 ? 25.185 19.000 -5.259 1.00 93.81 177 PHE A C 1
ATOM 1448 O O . PHE A 1 177 ? 24.956 19.235 -6.444 1.00 93.81 177 PHE A O 1
ATOM 1455 N N . ILE A 1 178 ? 26.065 19.714 -4.551 1.00 94.44 178 ILE A N 1
ATOM 1456 C CA . ILE A 1 178 ? 26.850 20.826 -5.116 1.00 94.44 178 ILE A CA 1
ATOM 1457 C C . ILE A 1 178 ? 27.666 20.361 -6.331 1.00 94.44 178 ILE A C 1
ATOM 1459 O O . ILE A 1 178 ? 27.634 21.017 -7.370 1.00 94.44 178 ILE A O 1
ATOM 1463 N N . ASN A 1 179 ? 28.316 19.197 -6.259 1.00 93.38 179 ASN A N 1
ATOM 1464 C CA . ASN A 1 179 ? 29.073 18.647 -7.389 1.00 93.38 179 ASN A CA 1
ATOM 1465 C C . ASN A 1 179 ? 28.187 18.369 -8.615 1.00 93.38 179 ASN A C 1
ATOM 1467 O O . ASN A 1 179 ? 28.586 18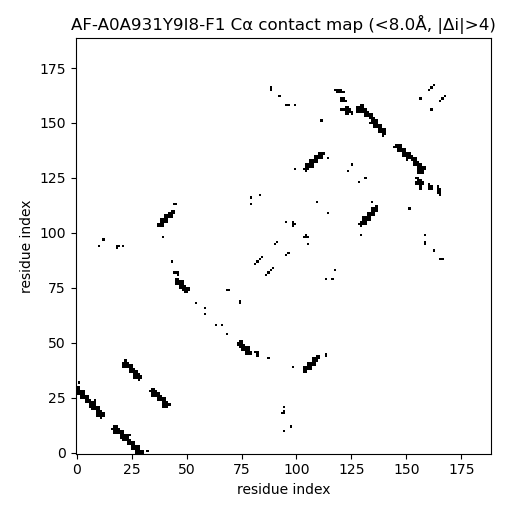.644 -9.746 1.00 93.38 179 ASN A O 1
ATOM 1471 N N . VAL A 1 180 ? 26.962 17.870 -8.411 1.00 92.19 180 VAL A N 1
ATOM 1472 C CA . VAL A 1 180 ? 25.989 17.681 -9.502 1.00 92.19 180 VAL A CA 1
ATOM 1473 C C . VAL A 1 180 ? 25.629 19.019 -10.155 1.00 92.19 180 VAL A C 1
ATOM 1475 O O . VAL A 1 180 ? 25.561 19.098 -11.384 1.00 92.19 180 VAL A O 1
ATOM 1478 N N . LEU A 1 181 ? 25.415 20.067 -9.354 1.00 94.12 181 LEU A N 1
ATOM 1479 C CA . LEU A 1 181 ? 25.122 21.412 -9.856 1.00 94.12 181 LEU A CA 1
ATOM 1480 C C . LEU A 1 181 ? 26.302 21.980 -10.654 1.00 94.12 181 LEU A C 1
ATOM 1482 O O . LEU A 1 181 ? 26.104 22.464 -11.768 1.00 94.12 181 LEU A O 1
ATOM 1486 N N . GLN A 1 182 ? 27.523 21.859 -10.129 1.00 92.69 182 GLN A N 1
ATOM 1487 C CA . GLN A 1 182 ? 28.727 22.357 -10.791 1.00 92.69 182 GLN A CA 1
ATOM 1488 C C . GLN A 1 182 ? 28.973 21.657 -12.132 1.00 92.69 182 GLN A C 1
ATOM 1490 O O . GLN A 1 182 ? 29.248 22.318 -13.132 1.00 92.69 182 GLN A O 1
ATOM 1495 N N . ASN A 1 183 ? 28.798 20.335 -12.187 1.00 92.75 183 ASN A N 1
ATOM 1496 C CA . ASN A 1 183 ? 28.924 19.573 -13.431 1.00 92.75 183 ASN A CA 1
ATOM 1497 C C . ASN A 1 183 ? 27.893 20.010 -14.479 1.00 92.75 183 ASN A C 1
ATOM 1499 O O . ASN A 1 183 ? 28.225 20.135 -15.656 1.00 92.75 183 ASN A O 1
ATOM 1503 N N . LYS A 1 184 ? 26.650 20.291 -14.068 1.00 90.44 184 LYS A N 1
ATOM 1504 C CA . LYS A 1 184 ? 25.626 20.817 -14.983 1.00 90.44 184 LYS A CA 1
ATOM 1505 C C . LYS A 1 184 ? 25.974 22.204 -15.517 1.00 90.44 184 LYS A C 1
ATOM 1507 O O . LYS A 1 184 ? 25.798 22.437 -16.710 1.00 90.44 184 LYS A O 1
ATOM 1512 N N . LEU A 1 185 ? 26.467 23.102 -14.663 1.00 92.19 185 LEU A N 1
ATOM 1513 C CA . LEU A 1 185 ? 26.886 24.446 -15.075 1.00 92.19 185 LEU A CA 1
ATOM 1514 C C . LEU A 1 185 ? 28.060 24.396 -16.058 1.00 92.19 185 LEU A C 1
ATOM 1516 O O . LEU A 1 185 ? 28.041 25.102 -17.062 1.00 92.19 185 LEU A O 1
ATOM 1520 N N . ASN A 1 186 ? 29.044 23.532 -15.803 1.00 89.81 186 ASN A N 1
ATOM 1521 C CA . ASN A 1 186 ? 30.207 23.371 -16.674 1.00 89.81 186 ASN A CA 1
ATOM 1522 C C . ASN A 1 186 ? 29.833 22.808 -18.056 1.00 89.81 186 ASN A C 1
ATOM 1524 O O . ASN A 1 186 ? 30.394 23.251 -19.049 1.00 89.81 186 ASN A O 1
ATOM 1528 N N . ASN A 1 187 ? 28.864 21.887 -18.126 1.00 81.38 187 ASN A N 1
ATOM 1529 C CA . ASN A 1 187 ? 28.384 21.286 -19.380 1.00 81.38 187 ASN A CA 1
ATOM 1530 C C . ASN A 1 187 ? 27.367 22.154 -20.148 1.00 81.38 187 ASN A C 1
ATOM 1532 O O . ASN A 1 187 ? 26.880 21.732 -21.193 1.00 81.38 187 ASN A O 1
ATOM 1536 N N . SER A 1 188 ? 26.985 23.315 -19.605 1.00 72.94 188 SER A N 1
ATOM 1537 C CA . SER A 1 188 ? 26.066 24.268 -20.251 1.00 72.94 188 SER A CA 1
ATOM 1538 C C . SER A 1 188 ? 26.801 25.436 -20.932 1.00 72.94 188 SER A C 1
ATOM 1540 O O . SER A 1 188 ? 26.148 26.383 -21.370 1.00 72.94 188 SER A O 1
ATOM 1542 N N . LYS A 1 189 ? 28.139 25.389 -20.980 1.00 53.88 189 LYS A N 1
ATOM 1543 C CA . LYS A 1 189 ? 29.010 26.261 -21.781 1.00 53.88 189 LYS A CA 1
ATOM 1544 C C . LYS A 1 189 ? 29.442 25.528 -23.043 1.00 53.88 189 LYS A C 1
ATOM 1546 O O . LYS A 1 189 ? 29.577 26.219 -24.072 1.00 53.88 189 LYS A O 1
#

Solvent-accessible surface area (backbone atoms only — not comparable to full-atom values): 10905 Å² total; per-residue (Å²): 123,47,78,49,77,44,68,66,39,78,37,63,47,97,84,68,47,80,66,47,66,40,54,29,35,43,35,34,23,46,96,85,67,48,80,76,46,57,33,42,38,39,78,51,80,72,44,67,41,62,51,64,63,66,58,50,58,56,42,72,73,72,63,53,91,82,71,80,64,88,86,46,99,42,48,67,40,79,28,54,66,60,28,40,67,73,42,52,50,53,49,48,54,58,49,43,47,55,35,51,76,72,74,30,44,37,33,40,38,30,41,42,81,56,58,71,70,49,60,78,55,63,68,46,56,72,93,68,32,40,33,38,36,42,25,27,43,75,45,76,37,76,91,76,72,40,73,42,84,40,82,74,46,77,48,22,18,42,64,68,36,48,54,58,39,58,64,55,78,78,84,70,68,63,66,62,54,52,52,54,50,51,54,52,58,64,75,72,112